Protein AF-A0A135I2R3-F1 (afdb_monomer_lite)

Structure (mmCIF, N/CA/C/O backbone):
data_AF-A0A135I2R3-F1
#
_entry.id   AF-A0A135I2R3-F1
#
loop_
_atom_site.group_PDB
_atom_site.id
_atom_site.type_symbol
_atom_site.label_atom_id
_atom_site.label_alt_id
_atom_site.label_comp_id
_atom_site.label_asym_id
_atom_sit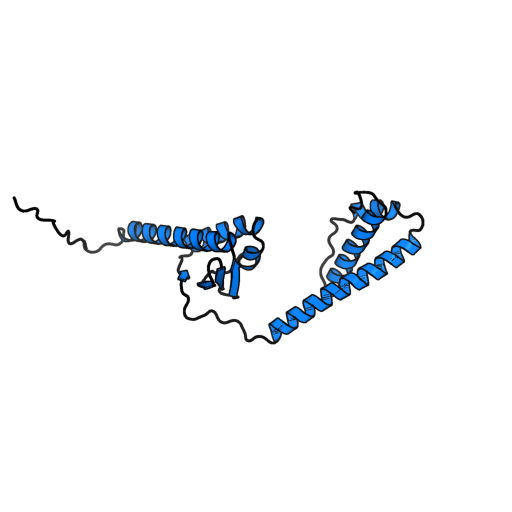e.label_entity_id
_atom_site.label_seq_id
_atom_site.pdbx_PDB_ins_code
_atom_site.Cartn_x
_atom_site.Cartn_y
_atom_site.Cartn_z
_atom_site.occupancy
_atom_site.B_iso_or_equiv
_atom_site.auth_seq_id
_atom_site.auth_comp_id
_atom_site.auth_asym_id
_atom_site.auth_atom_id
_atom_site.pdbx_PDB_model_num
ATOM 1 N N . MET A 1 1 ? -8.164 22.226 12.509 1.00 44.75 1 MET A N 1
ATOM 2 C CA . MET A 1 1 ? -8.093 22.193 13.985 1.00 44.75 1 MET A CA 1
ATOM 3 C C . MET A 1 1 ? -7.200 21.021 14.343 1.00 44.75 1 MET A C 1
ATOM 5 O O . MET A 1 1 ? -7.516 19.924 13.917 1.00 44.75 1 MET A O 1
ATOM 9 N N . GLY A 1 2 ? -6.051 21.251 14.979 1.00 57.56 2 GLY A N 1
ATOM 10 C CA . GLY A 1 2 ? -5.177 20.165 15.434 1.00 57.56 2 GLY A CA 1
ATOM 11 C C . GLY A 1 2 ? -5.446 19.883 16.907 1.00 57.56 2 GLY A C 1
ATOM 12 O O . GLY A 1 2 ? -5.492 20.830 17.690 1.00 57.56 2 GLY A O 1
ATOM 13 N N . HIS A 1 3 ? -5.637 18.617 17.276 1.00 70.62 3 HIS A N 1
ATOM 14 C CA . HIS A 1 3 ? -5.656 18.206 18.677 1.00 70.62 3 HIS A CA 1
ATOM 15 C C . HIS A 1 3 ? -4.199 18.108 19.144 1.00 70.62 3 HIS A C 1
ATOM 17 O O . HIS A 1 3 ? -3.456 17.282 18.610 1.00 70.62 3 HIS A O 1
ATOM 23 N N . PRO A 1 4 ? -3.736 18.978 20.059 1.00 77.56 4 PRO A N 1
ATOM 24 C CA . PRO A 1 4 ? -2.346 18.957 20.484 1.00 77.56 4 PRO A CA 1
ATOM 25 C C . PRO A 1 4 ? -2.023 17.627 21.167 1.00 77.56 4 PRO A C 1
ATOM 27 O O . PRO A 1 4 ? -2.878 17.027 21.830 1.00 77.56 4 PRO A O 1
ATOM 30 N N . PHE A 1 5 ? -0.775 17.189 21.012 1.00 73.81 5 PHE A N 1
ATOM 31 C CA . PHE A 1 5 ? -0.247 16.017 21.700 1.00 73.81 5 PHE A CA 1
ATOM 32 C C . PHE A 1 5 ? -0.487 16.139 23.214 1.00 73.81 5 PHE A C 1
ATOM 34 O O . PHE A 1 5 ? -0.220 17.187 23.803 1.00 73.81 5 PHE A O 1
ATOM 41 N N . GLY A 1 6 ? -1.018 15.080 23.832 1.00 73.19 6 GLY A N 1
ATOM 42 C CA . GLY A 1 6 ? -1.390 15.073 25.255 1.00 73.19 6 GLY A CA 1
ATOM 43 C C . GLY A 1 6 ? -2.741 15.726 25.584 1.00 73.19 6 GLY A C 1
ATOM 44 O O . GLY A 1 6 ? -3.048 15.946 26.751 1.00 73.19 6 GLY A O 1
ATOM 45 N N . SER A 1 7 ? -3.569 16.057 24.590 1.00 84.94 7 SER A N 1
ATOM 46 C CA . SER A 1 7 ? -4.976 16.399 24.842 1.00 84.94 7 SER A CA 1
ATOM 47 C C . SER A 1 7 ? -5.837 15.147 25.025 1.00 84.94 7 SER A C 1
ATOM 49 O O . SER A 1 7 ? -5.489 14.061 24.562 1.00 84.94 7 SER A O 1
ATOM 51 N N . VAL A 1 8 ? -6.993 15.306 25.679 1.00 85.94 8 VAL A N 1
ATOM 52 C CA . VAL A 1 8 ? -7.981 14.226 25.854 1.00 85.94 8 VAL A CA 1
ATOM 53 C C . VAL A 1 8 ? -8.454 13.691 24.500 1.00 85.94 8 VAL A C 1
ATOM 55 O O . VAL A 1 8 ? -8.532 12.481 24.317 1.00 85.94 8 VAL A O 1
ATOM 58 N N . ASP A 1 9 ? -8.725 14.583 23.546 1.00 87.88 9 ASP A N 1
ATOM 59 C CA . ASP A 1 9 ? -9.160 14.200 22.200 1.00 87.88 9 ASP A CA 1
ATOM 60 C C . ASP A 1 9 ? -8.062 13.435 21.458 1.00 87.88 9 ASP A C 1
ATOM 62 O O . ASP A 1 9 ? -8.330 12.382 20.893 1.00 87.88 9 ASP A O 1
ATOM 66 N N . TYR A 1 10 ? -6.811 13.904 21.531 1.00 89.12 10 TYR A N 1
ATOM 67 C CA . TYR A 1 10 ? -5.666 13.191 20.962 1.00 89.12 10 TYR A CA 1
ATOM 68 C C . TYR A 1 10 ? -5.528 11.783 21.558 1.00 89.12 10 TYR A C 1
ATOM 70 O O . TYR A 1 10 ? -5.470 10.801 20.827 1.00 89.12 10 TYR A O 1
ATOM 78 N N . ALA A 1 11 ? -5.556 11.670 22.890 1.00 90.00 11 ALA A N 1
ATOM 79 C CA . ALA A 1 11 ? -5.507 10.385 23.583 1.00 90.00 11 ALA A CA 1
ATOM 80 C C . ALA A 1 11 ? -6.664 9.457 23.174 1.00 90.00 11 ALA A C 1
ATOM 82 O O . ALA A 1 11 ? -6.486 8.244 23.088 1.00 90.00 11 ALA A O 1
ATOM 83 N N . LYS A 1 12 ? -7.851 10.019 22.915 1.00 92.06 12 LYS A N 1
ATOM 84 C CA . LYS A 1 12 ? -9.016 9.265 22.450 1.00 92.06 12 LYS A CA 1
ATOM 85 C C . LYS A 1 12 ? -8.808 8.713 21.043 1.00 92.06 12 LYS A C 1
ATOM 87 O O . LYS A 1 12 ? -9.076 7.533 20.838 1.00 92.06 12 LYS A O 1
ATOM 92 N N . GLU A 1 13 ? -8.337 9.536 20.110 1.00 93.75 13 GLU A N 1
ATOM 93 C CA . GLU A 1 13 ? -8.071 9.124 18.726 1.00 93.75 13 GLU A CA 1
ATOM 94 C C . GLU A 1 13 ? -6.988 8.041 18.655 1.00 93.75 13 GLU A C 1
ATOM 96 O O . GLU A 1 13 ? -7.188 7.020 18.001 1.00 93.75 13 GLU A O 1
ATOM 101 N N . GLU A 1 14 ? -5.890 8.194 19.401 1.00 91.75 14 GLU A N 1
ATOM 102 C CA . GLU A 1 14 ? -4.823 7.185 19.468 1.00 91.75 14 GLU A CA 1
ATOM 103 C C . GLU A 1 14 ? -5.334 5.852 20.039 1.00 91.75 14 GLU A C 1
ATOM 105 O O . GLU A 1 14 ? -5.072 4.783 19.488 1.00 91.75 14 GLU A O 1
ATOM 110 N N . LEU A 1 15 ? -6.150 5.894 21.102 1.00 92.31 15 LEU A N 1
ATOM 111 C CA . LEU A 1 15 ? -6.777 4.688 21.650 1.00 92.31 15 LEU A CA 1
ATOM 112 C C . LEU A 1 15 ? -7.733 4.024 20.653 1.00 92.31 15 LEU A C 1
ATOM 114 O O . LEU A 1 15 ? -7.782 2.795 20.598 1.00 92.31 15 LEU A O 1
ATOM 118 N N . ILE A 1 16 ? -8.495 4.799 19.875 1.00 94.88 16 ILE A N 1
ATOM 119 C CA . ILE A 1 16 ? -9.367 4.268 18.818 1.00 94.88 16 ILE A CA 1
ATOM 120 C C . ILE A 1 16 ? -8.526 3.593 17.731 1.00 94.88 16 ILE A C 1
ATOM 122 O O . ILE A 1 16 ? -8.835 2.460 17.361 1.00 94.88 16 ILE A O 1
ATOM 126 N N . ALA A 1 17 ? -7.462 4.246 17.258 1.00 92.44 17 ALA A N 1
ATOM 127 C CA . ALA A 1 17 ? -6.586 3.736 16.205 1.00 92.44 17 ALA A CA 1
ATOM 128 C C . ALA A 1 17 ? -5.875 2.434 16.614 1.00 92.44 17 ALA A C 1
ATOM 130 O O . ALA A 1 17 ? -5.922 1.443 15.879 1.00 92.44 17 ALA A O 1
ATOM 131 N N . GLU A 1 18 ? -5.288 2.395 17.811 1.00 91.44 18 GLU A N 1
ATOM 132 C CA . GLU A 1 18 ? -4.635 1.192 18.339 1.00 91.44 18 GLU A CA 1
ATOM 133 C C . GLU A 1 18 ? -5.632 0.057 18.591 1.00 91.44 18 GLU A C 1
ATOM 135 O O . GLU A 1 18 ? -5.383 -1.091 18.225 1.00 91.44 18 GLU A O 1
ATOM 140 N N . THR A 1 19 ? -6.809 0.363 19.150 1.00 92.81 19 THR A N 1
ATOM 141 C CA . THR A 1 19 ? -7.842 -0.659 19.397 1.00 92.81 19 THR A CA 1
ATOM 142 C C . THR A 1 19 ? -8.409 -1.217 18.087 1.00 92.81 19 THR A C 1
ATOM 144 O O . THR A 1 19 ? -8.649 -2.420 17.985 1.00 92.81 19 THR A O 1
ATOM 147 N N . ALA A 1 20 ? -8.600 -0.380 17.063 1.00 94.88 20 ALA A N 1
ATOM 148 C CA . ALA A 1 20 ? -9.037 -0.835 15.743 1.00 94.88 20 ALA A CA 1
ATOM 149 C C . ALA A 1 20 ? -7.981 -1.739 15.095 1.00 94.88 20 ALA A C 1
ATOM 151 O O . ALA A 1 20 ? -8.320 -2.785 14.541 1.00 94.88 20 ALA A O 1
ATOM 152 N N . THR A 1 21 ? -6.702 -1.372 15.219 1.00 91.88 21 THR A N 1
ATOM 153 C CA . THR A 1 21 ? -5.569 -2.174 14.734 1.00 91.88 21 THR A CA 1
ATOM 154 C C . THR A 1 21 ? -5.505 -3.527 15.433 1.00 91.88 21 THR A C 1
ATOM 156 O O . THR A 1 21 ? -5.415 -4.552 14.763 1.00 91.88 21 THR A O 1
ATOM 159 N N . LEU A 1 22 ? -5.663 -3.551 16.760 1.00 91.19 22 LEU A N 1
ATOM 160 C CA . LEU A 1 22 ? -5.789 -4.776 17.549 1.00 91.19 22 LEU A CA 1
ATOM 161 C C . LEU A 1 22 ? -6.908 -5.683 17.016 1.00 91.19 22 LEU A C 1
ATOM 163 O O . LEU A 1 22 ? -6.671 -6.867 16.790 1.00 91.19 22 LEU A O 1
ATOM 167 N N . PHE A 1 23 ? -8.108 -5.145 16.780 1.00 93.44 23 PHE A N 1
ATOM 168 C CA . PHE A 1 23 ? -9.219 -5.936 16.240 1.00 93.44 23 PHE A CA 1
ATOM 169 C C . PHE A 1 23 ? -8.922 -6.495 14.844 1.00 93.44 23 PHE A C 1
ATOM 171 O O . PHE A 1 23 ? -9.208 -7.662 14.593 1.00 93.44 23 PHE A O 1
ATOM 178 N N . MET A 1 24 ? -8.309 -5.708 13.953 1.00 93.44 24 MET A N 1
ATOM 179 C CA . MET A 1 24 ? -7.908 -6.187 12.623 1.00 93.44 24 MET A CA 1
ATOM 180 C C . MET A 1 24 ? -6.863 -7.304 12.706 1.00 93.44 24 MET A C 1
ATOM 182 O O . MET A 1 24 ? -6.992 -8.308 12.012 1.00 93.44 24 MET A O 1
ATOM 186 N N . CYS A 1 25 ? -5.853 -7.160 13.569 1.00 91.12 25 CYS A N 1
ATOM 187 C CA . CYS A 1 25 ? -4.851 -8.201 13.780 1.00 91.12 25 CYS A CA 1
ATOM 188 C C . CYS A 1 25 ? -5.490 -9.502 14.275 1.00 91.12 25 CYS A C 1
ATOM 190 O O . CYS A 1 25 ? -5.190 -10.560 13.734 1.00 91.12 25 CYS A O 1
ATOM 192 N N . LEU A 1 26 ? -6.397 -9.426 15.255 1.00 90.25 26 LEU A N 1
ATOM 193 C CA . LEU A 1 26 ? -7.083 -10.606 15.789 1.00 90.25 26 LEU A CA 1
ATOM 194 C C . LEU A 1 26 ? -7.926 -11.324 14.727 1.00 90.25 26 LEU A C 1
ATOM 196 O O . LEU A 1 26 ? -7.852 -12.549 14.639 1.00 90.25 26 LEU A O 1
ATOM 200 N N . ASP A 1 27 ? -8.682 -10.581 13.915 1.00 90.94 27 ASP A N 1
ATOM 201 C CA . ASP A 1 27 ? -9.520 -11.159 12.855 1.00 90.94 27 ASP A CA 1
ATOM 202 C C . ASP A 1 27 ? -8.680 -11.852 11.762 1.00 90.94 27 ASP A C 1
ATOM 204 O O . ASP A 1 27 ? -9.106 -12.864 11.208 1.00 90.94 27 ASP A O 1
ATOM 208 N N . GLU A 1 28 ? -7.468 -11.360 11.489 1.00 89.00 28 GLU A N 1
ATOM 209 C CA . GLU A 1 28 ? -6.532 -11.940 10.510 1.00 89.00 28 GLU A CA 1
ATOM 210 C C . GLU A 1 28 ? -5.558 -12.968 11.130 1.00 89.00 28 GLU A C 1
ATOM 212 O O . GLU A 1 28 ? -4.674 -13.488 10.447 1.00 89.00 28 GLU A O 1
ATOM 217 N N . GLY A 1 29 ? -5.689 -13.277 12.427 1.00 89.50 29 GLY A N 1
ATOM 218 C CA . GLY A 1 29 ? -4.796 -14.207 13.132 1.00 89.50 29 GLY A CA 1
ATOM 219 C C . GLY A 1 29 ? -3.352 -13.706 13.282 1.00 89.50 29 GLY A C 1
ATOM 220 O O . GLY A 1 29 ? -2.432 -14.509 13.437 1.00 89.50 29 GLY A O 1
ATOM 221 N N . LEU A 1 30 ? -3.144 -12.390 13.216 1.00 87.75 30 LEU A N 1
ATOM 222 C CA . LEU A 1 30 ? -1.855 -11.729 13.392 1.00 87.75 30 LEU A CA 1
ATOM 223 C C . LEU A 1 30 ? -1.599 -11.397 14.864 1.00 87.75 30 LEU A C 1
ATOM 225 O O . LEU A 1 30 ? -2.507 -11.049 15.623 1.00 87.75 30 LEU A O 1
ATOM 229 N N . GLU A 1 31 ? -0.329 -11.435 15.259 1.00 83.19 31 GLU A N 1
ATOM 230 C CA . GLU A 1 31 ? 0.086 -10.951 16.572 1.00 83.19 31 GLU A CA 1
ATOM 231 C C . GLU A 1 31 ? -0.001 -9.426 16.651 1.00 83.19 31 GLU A C 1
ATOM 233 O O . GLU A 1 31 ? 0.314 -8.697 15.709 1.00 83.19 31 GLU A O 1
ATOM 238 N N . THR A 1 32 ? -0.407 -8.933 17.814 1.00 72.06 32 THR A N 1
ATOM 239 C CA . THR A 1 32 ? -0.571 -7.502 18.057 1.00 72.06 32 THR A CA 1
ATOM 240 C C . THR A 1 32 ? 0.742 -6.902 18.528 1.00 72.06 32 THR A C 1
ATOM 242 O O . THR A 1 32 ? 1.401 -7.442 19.426 1.00 72.06 32 THR A O 1
ATOM 245 N N . PHE A 1 33 ? 1.116 -5.754 17.974 1.00 67.56 33 PHE A N 1
ATOM 246 C CA . PHE A 1 33 ? 2.372 -5.109 18.328 1.00 67.56 33 PHE A CA 1
ATOM 247 C C . PHE A 1 33 ? 2.335 -4.565 19.763 1.00 67.56 33 PHE A C 1
ATOM 249 O O . PHE A 1 33 ? 1.471 -3.782 20.140 1.00 67.56 33 PHE A O 1
ATOM 256 N N . HIS A 1 34 ? 3.340 -4.922 20.566 1.00 63.59 34 HIS A N 1
ATOM 257 C CA . HIS A 1 34 ? 3.545 -4.364 21.911 1.00 63.59 34 HIS A CA 1
ATOM 258 C C . HIS A 1 34 ? 4.101 -2.927 21.897 1.00 63.59 34 HIS A C 1
ATOM 260 O O . HIS A 1 34 ? 4.322 -2.342 22.960 1.00 63.59 34 HIS A O 1
ATOM 266 N N . ALA A 1 35 ? 4.363 -2.357 20.714 1.00 59.34 35 ALA A N 1
ATOM 267 C CA . ALA A 1 35 ? 5.105 -1.107 20.552 1.00 59.34 35 ALA A CA 1
ATOM 268 C C . ALA A 1 35 ? 4.463 0.077 21.297 1.00 59.34 35 ALA A C 1
ATOM 270 O O . ALA A 1 35 ? 5.185 0.909 21.850 1.00 59.34 35 ALA A O 1
ATOM 271 N N . HIS A 1 36 ? 3.129 0.100 21.402 1.00 64.06 36 HIS A N 1
ATOM 272 C CA . HIS A 1 36 ? 2.387 1.223 21.982 1.00 64.06 36 HIS A CA 1
ATOM 273 C C . HIS A 1 36 ? 1.745 0.926 23.344 1.00 64.06 36 HIS A C 1
ATOM 275 O O . HIS A 1 36 ? 1.153 1.814 23.955 1.00 64.06 36 HIS A O 1
ATOM 281 N N . ALA A 1 37 ? 1.952 -0.275 23.902 1.00 69.56 37 ALA A N 1
ATOM 282 C CA . ALA A 1 37 ? 1.426 -0.647 25.221 1.00 69.56 37 ALA A CA 1
ATOM 283 C C . ALA A 1 37 ? 1.888 0.313 26.337 1.00 69.56 37 ALA A C 1
ATOM 285 O O . ALA A 1 37 ? 1.144 0.586 27.277 1.00 69.56 37 ALA A O 1
ATOM 286 N N . LYS A 1 38 ? 3.092 0.889 26.194 1.00 72.25 38 LYS A N 1
ATOM 287 C CA . LYS A 1 38 ? 3.658 1.886 27.119 1.00 72.25 38 LYS A CA 1
ATOM 288 C C . LYS A 1 38 ? 2.866 3.199 27.170 1.00 72.25 38 LYS A C 1
ATOM 290 O O . LYS A 1 38 ? 2.972 3.917 28.159 1.00 72.25 38 LYS A O 1
ATOM 295 N N . TYR A 1 39 ? 2.097 3.521 26.129 1.00 78.25 39 TYR A N 1
ATOM 296 C CA . TYR A 1 39 ? 1.320 4.762 26.043 1.00 78.25 39 TYR A CA 1
ATOM 297 C C . TYR A 1 39 ? -0.134 4.590 26.480 1.00 78.25 39 TYR A C 1
ATOM 299 O O . TYR A 1 39 ? -0.783 5.586 26.790 1.00 78.25 39 TYR A O 1
ATOM 307 N N . LEU A 1 40 ? -0.631 3.351 26.591 1.00 81.75 40 LEU A N 1
ATOM 308 C CA . LEU A 1 40 ? -2.014 3.076 26.992 1.00 81.75 40 LEU A CA 1
ATOM 309 C C . LEU A 1 40 ? -2.346 3.662 28.366 1.00 81.75 40 LEU A C 1
ATOM 311 O O . LEU A 1 40 ? -3.402 4.268 28.533 1.00 81.75 40 LEU A O 1
ATOM 315 N N . GLU A 1 41 ? -1.438 3.529 29.336 1.00 82.75 41 GLU A N 1
ATOM 316 C CA . GLU A 1 41 ? -1.623 4.116 30.667 1.00 82.75 41 GLU A CA 1
ATOM 317 C C . GLU A 1 41 ? -1.679 5.649 30.600 1.00 82.75 41 GLU A C 1
ATOM 319 O O . GLU A 1 41 ? -2.560 6.263 31.206 1.00 82.75 41 GLU A O 1
ATOM 324 N N . GLY A 1 42 ? -0.797 6.251 29.796 1.00 85.25 42 GLY A N 1
ATOM 325 C CA . GLY A 1 42 ? -0.756 7.691 29.565 1.00 85.25 42 GLY A CA 1
ATOM 326 C C . GLY A 1 42 ? -2.027 8.208 28.898 1.00 85.25 42 GLY A C 1
ATOM 327 O O . GLY A 1 42 ? -2.629 9.158 29.378 1.00 85.25 42 GLY A O 1
ATOM 328 N N . TRP A 1 43 ? -2.511 7.581 27.829 1.00 87.81 43 TRP A N 1
ATOM 329 C CA . TRP A 1 43 ? -3.754 8.007 27.184 1.00 87.81 43 TRP A CA 1
ATOM 330 C C . TRP A 1 43 ? -4.966 7.791 28.093 1.00 87.81 43 TRP A C 1
ATOM 332 O O . TRP A 1 43 ? -5.778 8.700 28.262 1.00 87.81 43 TRP A O 1
ATOM 342 N N . ALA A 1 44 ? -5.049 6.643 28.772 1.00 85.62 44 ALA A N 1
ATOM 343 C CA . ALA A 1 44 ? -6.138 6.344 29.697 1.00 85.62 44 ALA A CA 1
ATOM 344 C C . ALA A 1 44 ? -6.192 7.307 30.898 1.00 85.62 44 ALA A C 1
ATOM 346 O O . ALA A 1 44 ? -7.275 7.532 31.447 1.00 85.62 44 ALA A O 1
ATOM 347 N N . SER A 1 45 ? -5.064 7.894 31.319 1.00 87.94 45 SER A N 1
ATOM 348 C CA . SER A 1 45 ? -5.039 8.857 32.428 1.00 87.94 45 SER A CA 1
ATOM 349 C C . SER A 1 45 ? -5.706 10.196 32.102 1.00 87.94 45 SER A C 1
ATOM 351 O O . SER A 1 45 ? -6.043 10.925 33.030 1.00 87.94 45 SER A O 1
ATOM 353 N N . HIS A 1 46 ? -5.936 10.515 30.823 1.00 87.19 46 HIS A N 1
ATOM 354 C CA . HIS A 1 46 ? -6.594 11.761 30.408 1.00 87.19 46 HIS A CA 1
ATOM 355 C C . HIS A 1 46 ? -8.116 11.741 30.633 1.00 87.19 46 HIS A C 1
ATOM 357 O O . HIS A 1 46 ? -8.753 12.794 30.632 1.00 87.19 46 HIS A O 1
ATOM 363 N N . PHE A 1 47 ? -8.713 10.565 30.853 1.00 89.19 47 PHE A N 1
ATOM 364 C CA . PHE A 1 47 ? -10.155 10.422 31.050 1.00 89.19 47 PHE A CA 1
ATOM 365 C C . PHE A 1 47 ? -10.511 10.383 32.535 1.00 89.19 47 PHE A C 1
ATOM 367 O O . PHE A 1 47 ? -10.076 9.495 33.272 1.00 89.19 47 PHE A O 1
ATOM 374 N N . SER A 1 48 ? -11.369 11.311 32.962 1.00 89.25 48 SER A N 1
ATOM 375 C CA . SER A 1 48 ? -11.974 11.287 34.299 1.00 89.25 48 SER A CA 1
ATOM 376 C C . SER A 1 48 ? -12.917 10.090 34.463 1.00 89.25 48 SER A C 1
ATOM 378 O O . SER A 1 48 ? -12.863 9.392 35.474 1.00 89.25 48 SER A O 1
ATOM 380 N N . ASP A 1 49 ? -13.724 9.802 33.438 1.00 91.88 49 ASP A N 1
ATOM 381 C CA . ASP A 1 49 ? -14.595 8.630 33.368 1.00 91.88 49 ASP A CA 1
ATOM 382 C C . ASP A 1 49 ? -14.047 7.576 32.399 1.00 91.88 49 ASP A C 1
ATOM 384 O O . ASP A 1 49 ? -14.423 7.474 31.227 1.00 91.88 49 ASP A O 1
ATOM 388 N N . LYS A 1 50 ? -13.131 6.759 32.918 1.00 90.00 50 LYS A N 1
ATOM 389 C CA . LYS A 1 50 ? -12.459 5.707 32.146 1.00 90.00 50 LYS A CA 1
ATOM 390 C C . LYS A 1 50 ? -13.422 4.640 31.617 1.00 90.00 50 LYS A C 1
ATOM 392 O O . LYS A 1 50 ? -13.150 4.050 30.576 1.00 90.00 50 LYS A O 1
ATOM 397 N N . LYS A 1 51 ? -14.542 4.379 32.305 1.00 91.69 51 LYS A N 1
ATOM 398 C CA . LYS A 1 51 ? -15.495 3.324 31.914 1.00 91.69 51 LYS A CA 1
ATOM 399 C C . LYS A 1 51 ? -16.276 3.742 30.675 1.00 91.69 51 LYS A C 1
ATOM 401 O O . LYS A 1 51 ? -16.346 2.986 29.709 1.00 91.69 51 LYS A O 1
ATOM 406 N N . HIS A 1 52 ? -16.819 4.958 30.685 1.00 90.94 52 HIS A N 1
ATOM 407 C CA . HIS A 1 52 ? -17.519 5.498 29.523 1.00 90.94 52 HIS A CA 1
ATOM 408 C C . HIS A 1 52 ? -16.567 5.749 28.350 1.00 90.94 52 HIS A C 1
ATOM 410 O O . HIS A 1 52 ? -16.927 5.465 27.205 1.00 90.94 52 HIS A O 1
ATOM 416 N N . ALA A 1 53 ? -15.339 6.203 28.628 1.00 90.81 53 ALA A N 1
ATOM 417 C CA . ALA A 1 53 ? -14.306 6.352 27.608 1.00 90.81 53 ALA A CA 1
ATOM 418 C C . ALA A 1 53 ? -13.989 5.015 26.922 1.00 90.81 53 ALA A C 1
ATOM 420 O O . ALA A 1 53 ? -14.031 4.951 25.697 1.00 90.81 53 ALA A O 1
ATOM 421 N N . LEU A 1 54 ? -13.774 3.939 27.689 1.00 91.38 54 LEU A N 1
ATOM 422 C CA . LEU A 1 54 ? -13.510 2.605 27.143 1.00 91.38 54 LEU A CA 1
ATOM 423 C C . LEU A 1 54 ? -14.636 2.130 26.217 1.00 91.38 54 LEU A C 1
ATOM 425 O O . LEU A 1 54 ? -14.373 1.723 25.089 1.00 91.38 54 LEU A O 1
ATOM 429 N N . LEU A 1 55 ? -15.896 2.234 26.655 1.00 95.06 55 LEU A N 1
ATOM 430 C CA . LEU A 1 55 ? -17.045 1.841 25.830 1.00 95.06 55 LEU A CA 1
ATOM 431 C C . LEU A 1 55 ? -17.129 2.666 24.534 1.00 95.06 55 LEU A C 1
ATOM 433 O O . LEU A 1 55 ? -17.407 2.121 23.465 1.00 95.06 55 LEU A O 1
ATOM 437 N N . SER A 1 56 ? -16.858 3.972 24.613 1.00 94.69 56 SER A N 1
ATOM 438 C CA . SER A 1 56 ? -16.838 4.867 23.450 1.00 94.69 56 SER A CA 1
ATOM 439 C C . SER A 1 56 ? -15.693 4.557 22.482 1.00 94.69 56 SER A C 1
ATOM 441 O O . SER A 1 56 ? -15.907 4.615 21.269 1.00 94.69 56 SER A O 1
ATOM 443 N N . VAL A 1 57 ? -14.503 4.235 22.996 1.00 95.50 57 VAL A N 1
ATOM 444 C CA . VAL A 1 57 ? -13.335 3.830 22.200 1.00 95.50 57 VAL A CA 1
ATOM 445 C C . VAL A 1 57 ? -13.626 2.515 21.489 1.00 95.50 57 VAL A C 1
ATOM 447 O O . VAL A 1 57 ? -13.519 2.466 20.271 1.00 95.50 57 VAL A O 1
ATOM 450 N N . CYS A 1 58 ? -14.082 1.482 22.206 1.00 96.00 58 CYS A N 1
ATOM 451 C CA . CYS A 1 58 ? -14.392 0.179 21.613 1.00 96.00 58 CYS A CA 1
ATOM 452 C C . CYS A 1 58 ? -15.444 0.275 20.502 1.00 96.00 58 CYS A C 1
ATOM 454 O O . CYS A 1 58 ? -15.287 -0.358 19.459 1.00 96.00 58 CYS A O 1
ATOM 456 N N . LYS A 1 59 ? -16.497 1.082 20.700 1.00 97.62 59 LYS A N 1
ATOM 457 C CA . LYS A 1 59 ? -17.525 1.300 19.676 1.00 97.62 59 LYS A CA 1
ATOM 458 C C . LYS A 1 59 ? -16.928 1.896 18.395 1.00 97.62 59 LYS A C 1
ATOM 460 O O . LYS A 1 59 ? -17.113 1.332 17.323 1.00 97.62 59 LYS A O 1
ATOM 465 N N . GLN A 1 60 ? -16.197 3.004 18.513 1.00 97.88 60 GLN A N 1
ATOM 466 C CA . GLN A 1 60 ? -15.617 3.693 17.353 1.00 97.88 60 GLN A CA 1
ATOM 467 C C . GLN A 1 60 ? -14.504 2.873 16.694 1.00 97.88 60 GLN A C 1
ATOM 469 O O . GLN A 1 60 ? -14.418 2.823 15.473 1.00 97.88 60 GLN A O 1
ATOM 474 N N . ALA A 1 61 ? -13.699 2.163 17.486 1.00 97.00 61 ALA A N 1
ATOM 475 C CA . ALA A 1 61 ? -12.691 1.243 16.979 1.00 97.00 61 ALA A CA 1
ATOM 476 C C . ALA A 1 61 ? -13.322 0.119 16.148 1.00 97.00 61 ALA A C 1
ATOM 478 O O . ALA A 1 61 ? -12.806 -0.215 15.086 1.00 97.00 61 ALA A O 1
ATOM 479 N N . LYS A 1 62 ? -14.468 -0.429 16.582 1.00 97.50 62 LYS A N 1
ATOM 480 C CA . LYS A 1 62 ? -15.198 -1.443 15.810 1.00 97.50 62 LYS A CA 1
ATOM 481 C C . LYS A 1 62 ? -15.756 -0.882 14.499 1.00 97.50 62 LYS A C 1
ATOM 483 O O . LYS A 1 62 ? -15.687 -1.559 13.478 1.00 97.50 62 LYS A O 1
ATOM 488 N N . GLU A 1 63 ? -16.274 0.346 14.510 1.00 97.88 63 GLU A N 1
ATOM 489 C CA . GLU A 1 63 ? -16.743 1.037 13.298 1.00 97.88 63 GLU A CA 1
ATOM 490 C C . GLU A 1 63 ? -15.589 1.285 12.306 1.00 97.88 63 GLU A C 1
ATOM 492 O O . GLU A 1 63 ? -15.723 0.988 11.118 1.00 97.88 63 GLU A O 1
ATOM 497 N N . ALA A 1 64 ? -14.434 1.751 12.793 1.00 97.75 64 ALA A N 1
ATOM 498 C CA . ALA A 1 64 ? -13.236 1.969 11.980 1.00 97.75 64 ALA A CA 1
ATOM 499 C C . ALA A 1 64 ? -12.686 0.657 11.398 1.00 97.75 64 ALA A C 1
ATOM 501 O O . ALA A 1 64 ? -12.398 0.578 10.203 1.00 97.75 64 ALA A O 1
ATOM 502 N N . GLN A 1 65 ? -12.600 -0.385 12.228 1.00 96.88 65 GLN A N 1
ATOM 503 C CA . GLN A 1 65 ? -12.202 -1.726 11.813 1.00 96.88 65 GLN A CA 1
ATOM 504 C C . GLN A 1 65 ? -13.108 -2.248 10.688 1.00 96.88 65 GLN A C 1
ATOM 506 O O . GLN A 1 65 ? -12.608 -2.645 9.639 1.00 96.88 65 GLN A O 1
ATOM 511 N N . GLN A 1 66 ? -14.434 -2.196 10.873 1.00 96.88 66 GLN A N 1
ATOM 512 C CA . GLN A 1 66 ? -15.398 -2.673 9.878 1.00 96.88 66 GLN A CA 1
ATOM 513 C C . GLN A 1 66 ? -15.227 -1.939 8.547 1.00 96.88 66 GLN A C 1
ATOM 515 O O . GLN A 1 66 ? -15.175 -2.574 7.497 1.00 96.88 66 GLN A O 1
ATOM 520 N N . PHE A 1 67 ? -15.076 -0.613 8.591 1.00 97.19 67 PHE A N 1
ATOM 521 C CA . PHE A 1 67 ? -14.874 0.191 7.391 1.00 97.19 67 PHE A CA 1
ATOM 522 C C . PHE A 1 67 ? -13.635 -0.250 6.597 1.00 97.19 67 PHE A C 1
ATOM 524 O O . PHE A 1 67 ? -13.705 -0.386 5.374 1.00 97.1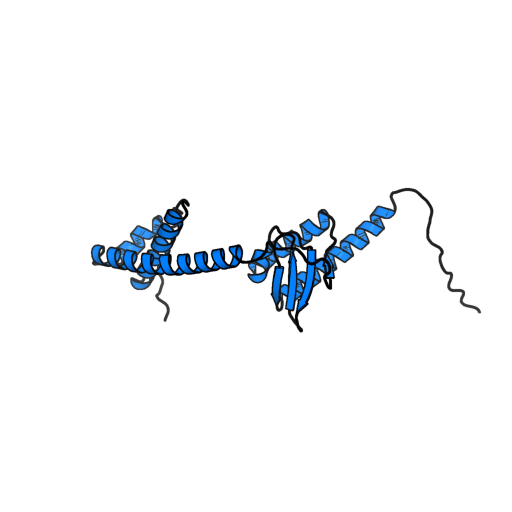9 67 PHE A O 1
ATOM 531 N N . ILE A 1 68 ? -12.508 -0.491 7.275 1.00 95.56 68 ILE A N 1
ATOM 532 C CA . ILE A 1 68 ? -11.268 -0.935 6.625 1.00 95.56 68 ILE A CA 1
ATOM 533 C C . ILE A 1 68 ? -11.434 -2.354 6.071 1.00 95.56 68 ILE A C 1
ATOM 535 O O . ILE A 1 68 ? -11.136 -2.584 4.897 1.00 95.56 68 ILE A O 1
ATOM 539 N N . CYS A 1 69 ? -11.957 -3.287 6.870 1.00 94.44 69 CYS A N 1
ATOM 540 C CA . CYS A 1 69 ? -12.189 -4.668 6.448 1.00 94.44 69 CYS A CA 1
ATOM 541 C C . CYS A 1 69 ? -13.117 -4.745 5.225 1.00 94.44 69 CYS A C 1
ATOM 543 O O . CYS A 1 69 ? -12.796 -5.445 4.268 1.00 94.44 69 CYS A O 1
ATOM 545 N N . ASP A 1 70 ? -14.200 -3.964 5.180 1.00 95.56 70 ASP A N 1
ATOM 546 C CA . ASP A 1 70 ? -15.111 -3.925 4.027 1.00 95.56 70 ASP A CA 1
ATOM 547 C C . ASP A 1 70 ? -14.404 -3.459 2.746 1.00 95.56 70 ASP A C 1
ATOM 549 O O . ASP A 1 70 ? -14.648 -3.990 1.657 1.00 95.56 70 ASP A O 1
ATOM 553 N N . LYS A 1 71 ? -13.493 -2.482 2.857 1.00 94.75 71 LYS A N 1
ATOM 554 C CA . LYS A 1 71 ? -12.679 -2.017 1.723 1.00 94.75 71 LYS A CA 1
ATOM 555 C C . LYS A 1 71 ? -11.699 -3.088 1.257 1.00 94.75 71 LYS A C 1
ATOM 557 O O . LYS A 1 71 ? -11.557 -3.286 0.048 1.00 94.75 71 LYS A O 1
ATOM 562 N N . VAL A 1 72 ? -11.054 -3.782 2.192 1.00 92.06 72 VAL A N 1
ATOM 563 C CA . VAL A 1 72 ? -10.126 -4.879 1.895 1.00 92.06 72 VAL A CA 1
ATOM 564 C C . VAL A 1 72 ? -10.859 -6.036 1.215 1.00 92.06 72 VAL A C 1
ATOM 566 O O . VAL A 1 72 ? -10.410 -6.510 0.175 1.00 92.06 72 VAL A O 1
ATOM 569 N N . GLU A 1 73 ? -12.018 -6.447 1.727 1.00 92.25 73 GLU A N 1
ATOM 570 C CA . GLU A 1 73 ? -12.819 -7.528 1.147 1.00 92.25 73 GLU A CA 1
ATOM 571 C C . GLU A 1 73 ? -13.356 -7.175 -0.243 1.00 92.25 73 GLU A C 1
ATOM 573 O O . GLU A 1 73 ? -13.298 -7.995 -1.164 1.00 92.25 73 GLU A O 1
ATOM 578 N N . ALA A 1 74 ? -13.818 -5.938 -0.447 1.00 92.00 74 ALA A N 1
ATOM 579 C CA . ALA A 1 74 ? -14.191 -5.464 -1.776 1.00 92.00 74 ALA A CA 1
ATOM 580 C C . ALA A 1 74 ? -13.006 -5.550 -2.755 1.00 92.00 74 ALA A C 1
ATOM 582 O O . ALA A 1 74 ? -13.172 -6.016 -3.883 1.00 92.00 74 ALA A O 1
ATOM 583 N N . HIS A 1 75 ? -11.802 -5.170 -2.316 1.00 88.50 75 HIS A N 1
ATOM 584 C CA . HIS A 1 75 ? -10.595 -5.277 -3.131 1.00 88.50 75 HIS A CA 1
ATOM 585 C C . HIS A 1 75 ? -10.211 -6.736 -3.427 1.00 88.50 75 HIS A C 1
ATOM 587 O O . HIS A 1 75 ? -9.958 -7.071 -4.583 1.00 88.50 75 HIS A O 1
ATOM 593 N N . LYS A 1 76 ? -10.244 -7.631 -2.429 1.00 87.69 76 LYS A N 1
ATOM 594 C CA . LYS A 1 76 ? -9.995 -9.074 -2.613 1.00 87.69 76 LYS A CA 1
ATOM 595 C C . LYS A 1 76 ? -10.958 -9.686 -3.636 1.00 87.69 76 LYS A C 1
ATOM 597 O O . LYS A 1 76 ? -10.530 -10.456 -4.492 1.00 87.69 76 LYS A O 1
ATOM 602 N N . ARG A 1 77 ? -12.244 -9.312 -3.606 1.00 89.12 77 ARG A N 1
ATOM 603 C CA . ARG A 1 77 ? -13.236 -9.767 -4.600 1.00 89.12 77 ARG A CA 1
ATOM 604 C C . ARG A 1 77 ? -12.919 -9.276 -6.008 1.00 89.12 77 ARG A C 1
ATOM 606 O O . ARG A 1 77 ? -13.018 -10.065 -6.941 1.00 89.12 77 ARG A O 1
ATOM 613 N N . LEU A 1 78 ? -12.506 -8.016 -6.161 1.00 86.56 78 LEU A N 1
ATOM 614 C CA . LEU A 1 78 ? -12.067 -7.487 -7.457 1.00 86.56 78 LEU A CA 1
ATOM 615 C C . LEU A 1 78 ? -10.858 -8.261 -7.997 1.00 86.56 78 LEU A C 1
ATOM 617 O O . LEU A 1 78 ? -10.817 -8.578 -9.182 1.00 86.56 78 LEU A O 1
ATOM 621 N N . LEU A 1 79 ? -9.899 -8.609 -7.135 1.00 81.75 79 LEU A N 1
ATOM 622 C CA . LEU A 1 79 ? -8.754 -9.434 -7.524 1.00 81.75 79 LEU A CA 1
ATOM 623 C C . LEU A 1 79 ? -9.180 -10.850 -7.938 1.00 81.75 79 LEU A C 1
ATOM 625 O O . LEU A 1 79 ? -8.699 -11.344 -8.949 1.00 81.75 79 LEU A O 1
ATOM 629 N N . ALA A 1 80 ? -10.107 -11.478 -7.208 1.00 82.75 80 ALA A N 1
ATOM 630 C CA . ALA A 1 80 ? -10.596 -12.824 -7.514 1.00 82.75 80 ALA A CA 1
ATOM 631 C C . ALA A 1 80 ? -11.431 -12.903 -8.807 1.00 82.75 80 ALA A C 1
ATOM 633 O O . ALA A 1 80 ? -11.505 -13.960 -9.428 1.00 82.75 80 ALA A O 1
ATOM 634 N N . GLN A 1 81 ? -12.085 -11.806 -9.197 1.00 82.75 81 GLN A N 1
ATOM 635 C CA . GLN A 1 81 ? -12.881 -11.720 -10.426 1.00 82.75 81 GLN A CA 1
ATOM 636 C C . GLN A 1 81 ? -12.042 -11.400 -11.667 1.00 82.75 81 GLN A C 1
ATOM 638 O O . GLN A 1 81 ? -12.501 -11.640 -12.784 1.00 82.75 81 GLN A O 1
ATOM 643 N N . ASN A 1 82 ? -10.832 -10.865 -11.494 1.00 75.88 82 ASN A N 1
ATOM 644 C CA . ASN A 1 82 ? -9.943 -10.583 -12.610 1.00 75.88 82 ASN A CA 1
ATOM 645 C C . ASN A 1 82 ? -9.229 -11.862 -13.074 1.00 75.88 82 ASN A C 1
ATOM 647 O O . ASN A 1 82 ? -8.821 -12.678 -12.243 1.00 75.88 82 ASN A O 1
ATOM 651 N N . PRO A 1 83 ? -9.048 -12.053 -14.395 1.00 72.25 83 PRO A N 1
ATOM 652 C CA . PRO A 1 83 ? -8.230 -13.147 -14.900 1.00 72.25 83 PRO A CA 1
ATOM 653 C C . PRO A 1 83 ? -6.815 -13.046 -14.323 1.00 72.25 83 PRO A C 1
ATOM 655 O O . PRO A 1 83 ? -6.319 -11.944 -14.069 1.00 72.25 83 PRO A O 1
ATOM 658 N N . ALA A 1 84 ? -6.170 -14.199 -14.118 1.00 76.50 84 ALA A N 1
ATOM 659 C CA . ALA A 1 84 ? -4.778 -14.247 -13.684 1.00 76.50 84 ALA A CA 1
ATOM 660 C C . ALA A 1 84 ? -3.935 -13.330 -14.579 1.00 76.50 84 ALA A C 1
ATOM 662 O O . ALA A 1 84 ? -4.022 -13.417 -15.806 1.00 76.50 84 ALA A O 1
ATOM 663 N N . TYR A 1 85 ? -3.169 -12.431 -13.959 1.00 81.75 85 TYR A N 1
ATOM 664 C CA . TYR A 1 85 ? -2.340 -11.478 -14.683 1.00 81.75 85 TYR A CA 1
ATOM 665 C C . TYR A 1 85 ? -1.413 -12.213 -15.655 1.00 81.75 85 TYR A C 1
ATOM 667 O O . TYR A 1 85 ? -0.755 -13.189 -15.292 1.00 81.75 85 TYR A O 1
ATOM 675 N N . GLN A 1 86 ? -1.369 -11.720 -16.889 1.00 81.38 86 GLN A N 1
ATOM 676 C CA . GLN A 1 86 ? -0.410 -12.133 -17.897 1.00 81.38 86 GLN A CA 1
ATOM 677 C C . GLN A 1 86 ? 0.333 -10.887 -18.344 1.00 81.38 86 GLN A C 1
ATOM 679 O O . GLN A 1 86 ? -0.292 -9.906 -18.750 1.00 81.38 86 GLN A O 1
ATOM 6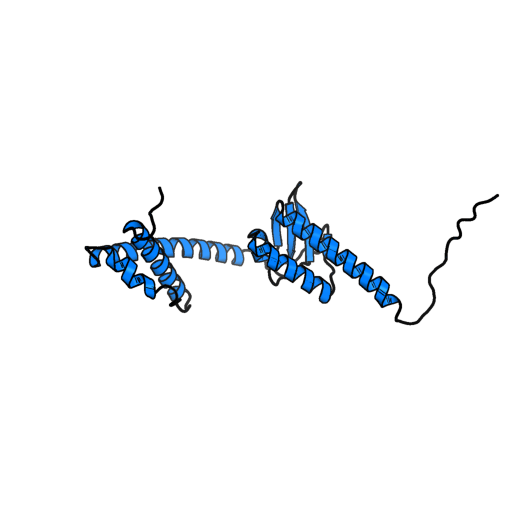84 N N . ALA A 1 87 ? 1.659 -10.931 -18.248 1.00 81.81 87 ALA A N 1
ATOM 685 C CA . ALA A 1 87 ? 2.488 -9.874 -18.791 1.00 81.81 87 ALA A CA 1
ATOM 686 C C . ALA A 1 87 ? 2.236 -9.745 -20.302 1.00 81.81 87 ALA A C 1
ATOM 688 O O . ALA A 1 87 ? 2.046 -10.763 -20.983 1.00 81.81 87 ALA A O 1
ATOM 689 N N . PRO A 1 88 ? 2.216 -8.516 -20.837 1.00 84.38 88 PRO A N 1
ATOM 690 C CA . PRO A 1 88 ? 2.031 -8.315 -22.262 1.00 84.38 88 PRO A CA 1
ATOM 691 C C . PRO A 1 88 ? 3.190 -8.942 -23.046 1.00 84.38 88 PRO A C 1
ATOM 693 O O . PRO A 1 88 ? 4.334 -8.986 -22.599 1.00 84.38 88 PRO A O 1
ATOM 696 N N . THR A 1 89 ? 2.884 -9.438 -24.244 1.00 82.50 89 THR A N 1
ATOM 697 C CA . THR A 1 89 ? 3.883 -10.024 -25.156 1.00 82.50 89 THR A CA 1
ATOM 698 C C . THR A 1 89 ? 4.723 -8.967 -25.871 1.00 82.50 89 THR A C 1
ATOM 700 O O . THR A 1 89 ? 5.757 -9.293 -26.452 1.00 82.50 89 THR A O 1
ATOM 703 N N . HIS A 1 90 ? 4.286 -7.710 -25.832 1.00 85.00 90 HIS A N 1
ATOM 704 C CA . HIS A 1 90 ? 4.957 -6.563 -26.420 1.00 85.00 90 HIS A CA 1
ATOM 705 C C . HIS A 1 90 ? 4.799 -5.354 -25.495 1.00 85.00 90 HIS A C 1
ATOM 707 O O . HIS A 1 90 ? 3.728 -5.179 -24.922 1.00 85.00 90 HIS A O 1
ATOM 713 N N . CYS A 1 91 ? 5.860 -4.563 -25.365 1.00 89.19 91 CYS A N 1
ATOM 714 C CA . CYS A 1 91 ? 5.869 -3.265 -24.692 1.00 89.19 91 CYS A CA 1
ATOM 715 C C . CYS A 1 91 ? 6.586 -2.260 -25.606 1.00 89.19 91 CYS A C 1
ATOM 717 O O . CYS A 1 91 ? 7.455 -2.676 -26.384 1.00 89.19 91 CYS A O 1
ATOM 719 N N . ASP A 1 92 ? 6.296 -0.967 -25.462 1.00 90.75 92 ASP A N 1
ATOM 720 C CA . ASP A 1 92 ? 7.037 0.110 -26.136 1.00 90.75 92 ASP A CA 1
ATOM 721 C C . ASP A 1 92 ? 8.530 0.041 -25.785 1.00 90.75 92 ASP A C 1
ATOM 723 O O . ASP A 1 92 ? 9.400 0.181 -26.649 1.00 90.75 92 ASP A O 1
ATOM 727 N N . VAL A 1 93 ? 8.824 -0.223 -24.507 1.00 91.44 93 VAL A N 1
ATOM 728 C CA . VAL A 1 93 ? 10.174 -0.456 -23.992 1.00 91.44 93 VAL A CA 1
ATOM 729 C C . VAL A 1 93 ? 10.229 -1.809 -23.294 1.00 91.44 93 VAL A C 1
ATOM 731 O O . VAL A 1 93 ? 9.470 -2.074 -22.363 1.00 91.44 93 VAL A O 1
ATOM 734 N N . ILE A 1 94 ? 11.158 -2.662 -23.730 1.00 92.31 94 ILE A N 1
ATOM 735 C CA . ILE A 1 94 ? 11.432 -3.972 -23.129 1.00 92.31 94 ILE A CA 1
ATOM 736 C C . ILE A 1 94 ? 12.672 -3.854 -22.250 1.00 92.31 94 ILE A C 1
ATOM 738 O O . ILE A 1 94 ? 13.735 -3.471 -22.733 1.00 92.31 94 ILE A O 1
ATOM 742 N N . VAL A 1 95 ? 12.546 -4.252 -20.986 1.00 92.19 95 VAL A N 1
ATOM 743 C CA . VAL A 1 95 ? 13.650 -4.241 -20.024 1.00 92.19 95 VAL A CA 1
ATOM 744 C C . VAL A 1 95 ? 14.277 -5.627 -19.954 1.00 92.19 95 VAL A C 1
ATOM 746 O O . VAL A 1 95 ? 13.811 -6.506 -19.233 1.00 92.19 95 VAL A O 1
ATOM 749 N N . ASP A 1 96 ? 15.368 -5.812 -20.695 1.00 91.69 96 ASP A N 1
ATOM 750 C CA . ASP A 1 96 ? 16.158 -7.049 -20.698 1.00 91.69 96 ASP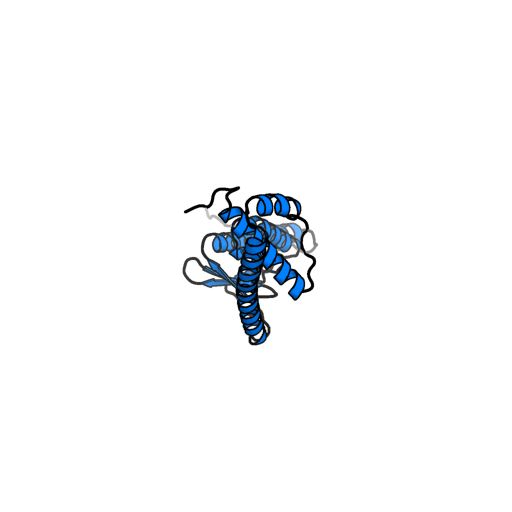 A CA 1
ATOM 751 C C . ASP A 1 96 ? 17.528 -6.823 -20.039 1.00 91.69 96 ASP A C 1
ATOM 753 O O . ASP A 1 96 ? 18.557 -6.590 -20.684 1.00 91.69 96 ASP A O 1
ATOM 757 N N . LEU A 1 97 ? 17.528 -6.829 -18.704 1.00 91.50 97 LEU A N 1
ATOM 758 C CA . LEU A 1 97 ? 18.726 -6.676 -17.882 1.00 91.50 97 LEU A CA 1
ATOM 759 C C . LEU A 1 97 ? 19.161 -8.021 -17.296 1.00 91.50 97 LEU A C 1
ATOM 761 O O . LEU A 1 97 ? 18.363 -8.762 -16.725 1.00 91.50 97 LEU A O 1
ATOM 765 N N . ASN A 1 98 ? 20.463 -8.292 -17.346 1.00 92.00 98 ASN A N 1
ATOM 766 C CA . ASN A 1 98 ? 21.087 -9.407 -16.651 1.00 92.00 98 ASN A CA 1
ATOM 767 C C . ASN A 1 98 ? 20.970 -9.243 -15.126 1.00 92.00 98 ASN A C 1
ATOM 769 O O . ASN A 1 98 ? 20.735 -8.148 -14.616 1.00 92.00 98 ASN A O 1
ATOM 773 N N . ASN A 1 99 ? 21.217 -10.325 -14.384 1.00 92.00 99 ASN A N 1
ATOM 774 C CA . ASN A 1 99 ? 21.044 -10.356 -12.926 1.00 92.00 99 ASN A CA 1
ATOM 775 C C . ASN A 1 99 ? 21.754 -9.213 -12.181 1.00 92.00 99 ASN A C 1
ATOM 777 O O . ASN A 1 99 ? 21.224 -8.715 -11.193 1.00 92.00 99 ASN A O 1
ATOM 781 N N . LYS A 1 100 ? 22.936 -8.783 -12.647 1.00 92.62 100 LYS A N 1
ATOM 782 C CA . LYS A 1 100 ? 23.697 -7.702 -12.007 1.00 92.62 100 LYS A CA 1
ATOM 783 C C . LYS A 1 100 ? 22.971 -6.366 -12.152 1.00 92.62 100 LYS A C 1
ATOM 785 O O . LYS A 1 100 ? 22.714 -5.704 -11.157 1.00 92.62 100 LYS A O 1
ATOM 790 N N . PHE A 1 101 ? 22.644 -5.964 -13.377 1.00 93.56 101 PHE A N 1
ATOM 791 C CA . PHE A 1 101 ? 22.015 -4.663 -13.624 1.00 93.56 101 PHE A CA 1
ATOM 792 C C . PHE A 1 101 ? 20.550 -4.629 -13.199 1.00 93.56 101 PHE A C 1
ATOM 794 O O . PHE A 1 101 ? 20.062 -3.592 -12.762 1.00 93.56 101 PHE A O 1
ATOM 801 N N . ASN A 1 102 ? 19.878 -5.777 -13.251 1.00 92.25 102 ASN A N 1
ATOM 802 C CA . ASN A 1 102 ? 18.547 -5.938 -12.694 1.00 92.25 102 ASN A CA 1
ATOM 803 C C . ASN A 1 102 ? 18.559 -5.696 -11.169 1.00 92.25 102 ASN A C 1
ATOM 805 O O . ASN A 1 102 ? 17.757 -4.916 -10.662 1.00 92.25 102 ASN A O 1
ATOM 809 N N . HIS A 1 103 ? 19.539 -6.256 -10.446 1.00 93.62 103 HIS A N 1
ATOM 810 C CA . HIS A 1 103 ? 19.717 -5.992 -9.014 1.00 93.62 103 HIS A CA 1
ATOM 811 C C . HIS A 1 103 ? 19.973 -4.506 -8.702 1.00 93.62 103 HIS A C 1
ATOM 813 O O . HIS A 1 103 ? 19.359 -3.958 -7.791 1.00 93.62 103 HIS A O 1
ATOM 819 N N . GLU A 1 104 ? 20.821 -3.824 -9.475 1.00 94.81 104 GLU A N 1
ATOM 820 C CA . GLU A 1 104 ? 21.083 -2.385 -9.288 1.00 94.81 104 GLU A CA 1
ATOM 821 C C . GLU A 1 104 ? 19.845 -1.511 -9.568 1.00 94.81 104 GLU A C 1
ATOM 823 O O . GLU A 1 104 ? 19.569 -0.545 -8.845 1.00 94.81 104 GLU A O 1
ATOM 828 N N . LEU A 1 105 ? 19.049 -1.873 -10.581 1.00 94.12 105 LEU A N 1
ATOM 829 C CA . LEU A 1 105 ? 17.760 -1.233 -10.840 1.00 94.12 105 LEU A CA 1
ATOM 830 C C . LEU A 1 105 ? 16.811 -1.418 -9.652 1.00 94.12 105 LEU A C 1
ATOM 832 O O . LEU A 1 105 ? 16.208 -0.446 -9.196 1.00 94.12 105 LEU A O 1
ATOM 836 N N . HIS A 1 106 ? 16.732 -2.629 -9.098 1.00 93.00 106 HIS A N 1
ATOM 837 C CA . HIS A 1 106 ? 15.936 -2.899 -7.903 1.00 93.00 106 HIS A CA 1
ATOM 838 C C . HIS A 1 106 ? 16.344 -2.025 -6.717 1.00 93.00 106 HIS A C 1
ATOM 840 O O . HIS A 1 106 ? 15.479 -1.387 -6.121 1.00 93.00 106 HIS A O 1
ATOM 846 N N . LEU A 1 107 ? 17.639 -1.929 -6.406 1.00 94.62 107 LEU A N 1
ATOM 847 C CA . LEU A 1 107 ? 18.132 -1.077 -5.316 1.00 94.62 107 LEU A CA 1
ATOM 848 C C . LEU A 1 107 ? 17.746 0.394 -5.517 1.00 94.62 107 LEU A C 1
ATOM 850 O O . LEU A 1 107 ? 17.393 1.091 -4.563 1.00 94.62 107 LEU A O 1
ATOM 854 N N . THR A 1 108 ? 17.769 0.860 -6.765 1.00 94.38 108 THR A N 1
ATOM 855 C CA . THR A 1 108 ? 17.351 2.221 -7.112 1.00 94.38 108 THR A CA 1
ATOM 856 C C . THR A 1 108 ? 15.856 2.418 -6.855 1.00 94.38 108 THR A C 1
ATOM 858 O O . THR A 1 108 ? 15.473 3.379 -6.189 1.00 94.38 108 THR A O 1
ATOM 861 N N . ILE A 1 109 ? 15.011 1.479 -7.290 1.00 93.94 109 ILE A N 1
ATOM 862 C CA . ILE A 1 109 ? 13.563 1.511 -7.034 1.00 93.94 109 ILE A CA 1
ATOM 863 C C . ILE A 1 109 ? 13.278 1.505 -5.530 1.00 93.94 109 ILE A C 1
ATOM 865 O O . ILE A 1 109 ? 12.448 2.278 -5.059 1.00 93.94 109 ILE A O 1
ATOM 869 N N . GLU A 1 110 ? 13.971 0.669 -4.755 1.00 94.00 110 GLU A N 1
ATOM 870 C CA . GLU A 1 110 ? 13.776 0.598 -3.305 1.00 94.00 110 GLU A CA 1
ATOM 871 C C . GLU A 1 110 ? 14.133 1.903 -2.598 1.00 94.00 110 GLU A C 1
ATOM 873 O O . GLU A 1 110 ? 13.406 2.329 -1.696 1.00 94.00 110 GLU A O 1
ATOM 878 N N . LYS A 1 111 ? 15.225 2.544 -3.022 1.00 95.00 111 LYS A N 1
ATOM 879 C CA . LYS A 1 111 ? 15.647 3.843 -2.504 1.00 95.00 111 LYS A CA 1
ATOM 880 C C . LYS A 1 111 ? 14.615 4.928 -2.816 1.00 95.00 111 LYS A C 1
ATOM 882 O O . LYS A 1 111 ? 14.251 5.698 -1.931 1.00 95.00 111 LYS A O 1
ATOM 887 N N . GLU A 1 112 ? 14.125 4.978 -4.051 1.00 94.50 112 GLU A N 1
ATOM 888 C CA . GLU A 1 112 ? 13.185 6.015 -4.490 1.00 94.50 112 GLU A CA 1
ATOM 889 C C . GLU A 1 112 ? 11.754 5.774 -3.990 1.00 94.50 112 GLU A C 1
ATOM 891 O O . GLU A 1 112 ? 10.996 6.725 -3.797 1.00 94.50 112 GLU A O 1
ATOM 896 N N . ALA A 1 113 ? 11.389 4.531 -3.664 1.00 93.62 113 ALA A N 1
ATOM 897 C CA . ALA A 1 113 ? 10.100 4.195 -3.057 1.00 93.62 113 ALA A CA 1
ATOM 898 C C . ALA A 1 113 ? 9.875 4.839 -1.677 1.00 93.62 113 ALA A C 1
ATOM 900 O O . ALA A 1 113 ? 8.736 4.911 -1.220 1.00 93.62 113 ALA A O 1
ATOM 901 N N . ILE A 1 114 ? 10.933 5.339 -1.026 1.00 93.56 114 ILE A N 1
ATOM 902 C CA . ILE A 1 114 ? 10.825 6.154 0.194 1.00 93.56 114 ILE A CA 1
ATOM 903 C C . ILE A 1 114 ? 10.133 7.492 -0.111 1.00 93.56 114 ILE A C 1
ATOM 905 O O . ILE A 1 114 ? 9.350 7.982 0.700 1.00 93.56 114 ILE A O 1
ATOM 909 N N . ASN A 1 115 ? 10.403 8.066 -1.285 1.00 94.62 115 ASN A N 1
ATOM 910 C CA . ASN A 1 115 ? 9.888 9.370 -1.701 1.00 94.62 115 ASN A CA 1
ATOM 911 C C . ASN A 1 115 ? 8.610 9.248 -2.542 1.00 94.62 115 ASN A C 1
ATOM 913 O O . ASN A 1 115 ? 7.752 10.129 -2.500 1.00 94.62 115 ASN A O 1
ATOM 917 N N . TYR A 1 116 ? 8.471 8.155 -3.296 1.00 93.50 116 TYR A N 1
ATOM 918 C CA . TYR A 1 116 ? 7.380 7.956 -4.245 1.00 93.50 116 TYR A CA 1
ATOM 919 C C . TYR A 1 116 ? 6.612 6.672 -3.940 1.00 93.50 116 TYR A C 1
ATOM 921 O O . TYR A 1 116 ? 7.011 5.570 -4.321 1.00 93.50 116 TYR A O 1
ATOM 929 N N . ALA A 1 117 ? 5.449 6.822 -3.303 1.00 91.06 117 ALA A N 1
ATOM 930 C CA . ALA A 1 117 ? 4.600 5.693 -2.927 1.00 91.06 117 ALA A CA 1
ATOM 931 C C . ALA A 1 117 ? 4.157 4.829 -4.127 1.00 91.06 117 ALA A C 1
ATOM 933 O O . ALA A 1 117 ? 3.923 3.633 -3.967 1.00 91.06 117 ALA A O 1
ATOM 934 N N . SER A 1 118 ? 4.093 5.403 -5.335 1.00 91.94 118 SER A N 1
ATOM 935 C CA . SER A 1 118 ? 3.794 4.686 -6.583 1.00 91.94 118 SER A CA 1
ATOM 936 C C . SER A 1 118 ? 4.843 3.633 -6.961 1.00 91.94 118 SER A C 1
ATOM 938 O O . SER A 1 118 ? 4.515 2.711 -7.703 1.00 91.94 118 SER A O 1
ATOM 940 N N . LEU A 1 119 ? 6.069 3.727 -6.431 1.00 92.94 119 LEU A N 1
ATOM 941 C CA . LEU A 1 119 ? 7.145 2.756 -6.657 1.00 92.94 119 LEU A CA 1
ATOM 942 C C . LEU A 1 119 ? 7.139 1.603 -5.644 1.00 92.94 119 LEU A C 1
ATOM 944 O O . LEU A 1 119 ? 7.698 0.546 -5.923 1.00 92.94 119 LEU A O 1
ATOM 948 N N . ILE A 1 120 ? 6.480 1.761 -4.488 1.00 92.12 120 ILE A N 1
ATOM 949 C CA . ILE A 1 120 ? 6.402 0.718 -3.448 1.00 92.12 120 ILE A CA 1
ATOM 950 C C . ILE A 1 120 ? 5.902 -0.624 -4.012 1.00 92.12 120 ILE A C 1
ATOM 952 O O . ILE A 1 120 ? 6.517 -1.648 -3.705 1.00 92.12 120 ILE A O 1
ATOM 956 N N . PRO A 1 121 ? 4.851 -0.670 -4.858 1.00 89.50 121 PRO A N 1
ATOM 957 C CA . PRO A 1 121 ? 4.373 -1.925 -5.425 1.00 89.50 121 PRO A CA 1
ATOM 958 C C . PRO A 1 121 ? 5.378 -2.620 -6.344 1.00 89.50 121 PRO A C 1
ATOM 960 O O . PRO A 1 121 ? 5.210 -3.807 -6.580 1.00 89.50 121 PRO A O 1
ATOM 963 N N . LEU A 1 122 ? 6.387 -1.918 -6.869 1.00 91.31 122 LEU A N 1
ATOM 964 C CA . LEU A 1 122 ? 7.402 -2.496 -7.755 1.00 91.31 122 LEU A CA 1
ATOM 965 C C . LEU A 1 122 ? 8.564 -3.145 -6.989 1.00 91.31 122 LEU A C 1
ATOM 967 O O . LEU A 1 122 ? 9.396 -3.829 -7.586 1.00 91.31 122 LEU A O 1
ATOM 971 N N . LYS A 1 123 ? 8.642 -2.953 -5.666 1.00 90.19 123 LYS A N 1
ATOM 972 C CA . LYS A 1 123 ? 9.705 -3.547 -4.848 1.00 90.19 123 LYS A CA 1
ATOM 973 C C . LYS A 1 123 ? 9.689 -5.071 -4.968 1.00 90.19 123 LYS A C 1
ATOM 975 O O . LYS A 1 123 ? 8.638 -5.704 -4.860 1.00 90.19 123 LYS A O 1
ATOM 980 N N . HIS A 1 124 ? 10.876 -5.648 -5.148 1.00 86.19 124 HIS A N 1
ATOM 981 C CA . HIS A 1 124 ? 11.090 -7.092 -5.290 1.00 86.19 124 HIS A CA 1
ATOM 982 C C . HIS A 1 124 ? 10.313 -7.760 -6.451 1.00 86.19 124 HIS A C 1
ATOM 984 O O . HIS A 1 124 ? 9.995 -8.949 -6.369 1.00 86.19 124 HIS A O 1
ATOM 990 N N . GLN A 1 125 ? 9.968 -7.016 -7.510 1.00 89.38 125 GLN A N 1
ATOM 991 C CA . GLN A 1 125 ? 9.312 -7.547 -8.716 1.00 89.38 125 GLN A CA 1
ATOM 992 C C . GLN A 1 125 ? 10.154 -7.295 -9.957 1.00 89.38 125 GLN A C 1
ATOM 994 O O . GLN A 1 125 ? 10.661 -6.188 -10.139 1.00 89.38 125 GLN A O 1
ATOM 999 N N . GLN A 1 126 ? 10.288 -8.301 -10.816 1.00 89.06 126 GLN A N 1
ATOM 1000 C CA . GLN A 1 126 ? 11.096 -8.165 -12.018 1.00 89.06 126 GLN A CA 1
ATOM 1001 C C . GLN A 1 126 ? 10.387 -7.228 -12.994 1.00 89.06 126 GLN A C 1
ATOM 1003 O O . GLN A 1 126 ? 9.267 -7.504 -13.421 1.00 89.06 126 GLN A O 1
ATOM 1008 N N . LEU A 1 127 ? 11.053 -6.133 -13.358 1.00 92.75 127 LEU A N 1
ATOM 1009 C CA . LEU A 1 127 ? 10.580 -5.229 -14.397 1.00 92.75 127 LEU A CA 1
ATOM 1010 C C . LEU A 1 127 ? 10.728 -5.904 -15.765 1.00 92.75 127 LEU A C 1
ATOM 1012 O O . LEU A 1 127 ? 11.820 -6.360 -16.098 1.00 92.75 127 LEU A O 1
ATOM 1016 N N . LEU A 1 128 ? 9.641 -5.975 -16.532 1.00 93.50 128 LEU A N 1
ATOM 1017 C CA . LEU A 1 128 ? 9.630 -6.566 -17.875 1.00 93.50 128 LEU A CA 1
ATOM 1018 C C . LEU A 1 128 ? 9.648 -5.500 -18.971 1.00 93.50 128 LEU A C 1
ATOM 1020 O O . LEU A 1 128 ? 10.233 -5.701 -20.032 1.00 93.50 128 LEU A O 1
ATOM 1024 N N . GLY A 1 129 ? 9.000 -4.366 -18.720 1.00 93.88 129 GLY A N 1
ATOM 1025 C CA . GLY A 1 129 ? 8.807 -3.332 -19.723 1.00 93.88 129 GLY A CA 1
ATOM 1026 C C . GLY A 1 129 ? 7.872 -2.234 -19.256 1.00 93.88 129 GLY A C 1
ATOM 1027 O O . GLY A 1 129 ? 7.316 -2.297 -18.153 1.00 93.88 129 GLY A O 1
ATOM 1028 N N . PHE A 1 130 ? 7.686 -1.234 -20.108 1.00 95.75 130 PHE A N 1
ATOM 1029 C CA . PHE A 1 130 ? 6.660 -0.220 -19.923 1.00 95.75 130 PHE A CA 1
ATOM 1030 C C . PHE A 1 130 ? 6.174 0.360 -21.253 1.00 95.75 130 PHE A C 1
ATOM 1032 O O . PHE A 1 130 ? 6.921 0.388 -22.231 1.00 95.75 130 PHE A O 1
ATOM 1039 N N . ASP A 1 131 ? 4.933 0.843 -21.233 1.00 95.69 131 ASP A N 1
ATOM 1040 C CA . ASP A 1 131 ? 4.285 1.576 -22.324 1.00 95.69 131 ASP A CA 1
ATOM 1041 C C . ASP A 1 131 ? 4.091 3.038 -21.932 1.00 95.69 131 ASP A C 1
ATOM 1043 O O . ASP A 1 131 ? 3.803 3.344 -20.769 1.00 95.69 131 ASP A O 1
ATOM 1047 N N . TYR A 1 132 ? 4.194 3.947 -22.895 1.00 95.00 132 TYR A N 1
ATOM 1048 C CA . TYR A 1 132 ? 3.951 5.365 -22.647 1.00 95.00 132 TYR A CA 1
ATOM 1049 C C . TYR A 1 132 ? 2.455 5.643 -22.478 1.00 95.00 132 TYR A C 1
ATOM 1051 O O . TYR A 1 132 ? 1.613 5.209 -23.265 1.00 95.00 132 TYR A O 1
ATOM 1059 N N . LEU A 1 133 ? 2.108 6.409 -21.446 1.00 92.81 133 LEU A N 1
ATOM 1060 C CA . LEU A 1 133 ? 0.736 6.767 -21.108 1.00 92.81 133 LEU A CA 1
ATOM 1061 C C . LEU A 1 133 ? 0.587 8.289 -21.015 1.00 92.81 133 LEU A C 1
ATOM 1063 O O . LEU A 1 133 ? 0.729 8.883 -19.949 1.00 92.81 133 LEU A O 1
ATOM 1067 N N . GLY A 1 134 ? 0.230 8.916 -22.135 1.00 90.06 134 GLY A N 1
ATOM 1068 C CA . GLY A 1 134 ? 0.101 10.373 -22.216 1.00 90.06 134 GLY A CA 1
ATOM 1069 C C . GLY A 1 134 ? 1.461 11.075 -22.247 1.00 90.06 134 GLY A C 1
ATOM 1070 O O . GLY A 1 134 ? 2.426 10.521 -22.763 1.00 90.06 134 GLY A O 1
ATOM 1071 N N . GLU A 1 135 ? 1.524 12.310 -21.740 1.00 85.81 135 GLU A N 1
ATOM 1072 C CA . GLU A 1 135 ? 2.751 13.127 -21.780 1.00 85.81 135 GLU A CA 1
ATOM 1073 C C . GLU A 1 135 ? 3.705 12.865 -20.602 1.00 85.81 135 GLU A C 1
ATOM 1075 O O . GLU A 1 135 ? 4.906 13.083 -20.740 1.00 85.81 135 GLU A O 1
ATOM 1080 N N . ASP A 1 136 ? 3.197 12.410 -19.453 1.00 91.31 136 ASP A N 1
ATOM 1081 C CA . ASP A 1 136 ? 3.963 12.286 -18.204 1.00 91.31 136 ASP A CA 1
ATOM 1082 C C . ASP A 1 136 ? 3.745 10.955 -17.464 1.00 91.31 136 ASP A C 1
ATOM 1084 O O . ASP A 1 136 ? 4.101 10.830 -16.289 1.00 91.31 136 ASP A O 1
ATOM 1088 N N . GLY A 1 137 ? 3.142 9.965 -18.122 1.00 94.38 137 GLY A N 1
ATOM 1089 C CA . GLY A 1 137 ? 2.816 8.674 -17.532 1.00 94.38 137 GLY A CA 1
ATOM 1090 C C . GLY A 1 137 ? 3.451 7.498 -18.258 1.00 94.38 137 GLY A C 1
ATOM 1091 O O . GLY A 1 137 ? 3.696 7.546 -19.461 1.00 94.38 137 GLY A O 1
ATOM 1092 N N . ILE A 1 138 ? 3.644 6.408 -17.520 1.00 96.00 138 ILE A N 1
ATOM 1093 C CA . ILE A 1 138 ? 4.011 5.095 -18.050 1.00 96.00 138 ILE A CA 1
ATOM 1094 C C . ILE A 1 138 ? 3.140 4.007 -17.420 1.00 96.00 138 ILE A C 1
ATOM 1096 O O . ILE A 1 138 ? 2.809 4.057 -16.232 1.00 96.00 138 ILE A O 1
ATOM 1100 N N . THR A 1 139 ? 2.787 2.995 -18.205 1.00 95.56 139 THR A N 1
ATOM 1101 C CA . THR A 1 139 ? 2.244 1.733 -17.700 1.00 95.56 139 THR A CA 1
ATOM 1102 C C . THR A 1 139 ? 3.393 0.758 -17.549 1.00 95.56 139 THR A C 1
ATOM 1104 O O . THR A 1 139 ? 3.970 0.320 -18.532 1.00 95.56 139 THR A O 1
ATOM 1107 N N . VAL A 1 140 ? 3.734 0.428 -16.313 1.00 94.88 140 VAL A N 1
ATOM 1108 C CA . VAL A 1 140 ? 4.821 -0.479 -15.968 1.00 94.88 140 VAL A CA 1
ATOM 1109 C C . VAL A 1 140 ? 4.317 -1.907 -15.868 1.00 94.88 140 VAL A C 1
ATOM 1111 O O . VAL A 1 140 ? 3.333 -2.160 -15.170 1.00 94.88 140 VAL A O 1
ATOM 1114 N N . TYR A 1 141 ? 5.039 -2.837 -16.487 1.00 94.44 141 TYR A N 1
ATOM 1115 C CA . TYR A 1 141 ? 4.768 -4.268 -16.447 1.00 94.44 141 TYR A CA 1
ATOM 1116 C C . TYR A 1 141 ? 5.846 -5.000 -15.654 1.00 94.44 141 TYR A C 1
ATOM 1118 O O . TYR A 1 141 ? 7.043 -4.872 -15.927 1.00 94.44 141 TYR A O 1
ATOM 1126 N N . THR A 1 142 ? 5.415 -5.801 -14.684 1.00 92.50 142 THR A N 1
ATOM 1127 C CA . THR A 1 142 ? 6.284 -6.716 -13.940 1.00 92.50 142 THR A CA 1
ATOM 1128 C C . THR A 1 142 ? 5.913 -8.167 -14.209 1.00 92.50 142 THR A C 1
ATOM 1130 O O . THR A 1 142 ? 4.922 -8.459 -14.882 1.00 92.50 142 THR A O 1
ATOM 1133 N N . ASP A 1 143 ? 6.683 -9.092 -13.644 1.00 88.75 143 ASP A N 1
ATOM 1134 C CA . ASP A 1 143 ? 6.365 -10.519 -13.602 1.00 88.75 143 ASP A CA 1
ATOM 1135 C C . ASP A 1 143 ? 5.041 -10.838 -12.884 1.00 88.75 143 ASP A C 1
ATOM 1137 O O . ASP A 1 143 ? 4.461 -11.899 -13.113 1.00 88.75 143 ASP A O 1
ATOM 1141 N N . LYS A 1 144 ? 4.531 -9.929 -12.039 1.00 86.88 144 LYS A N 1
ATOM 1142 C CA . LYS A 1 144 ? 3.342 -10.179 -11.206 1.00 86.88 144 LYS A CA 1
ATOM 1143 C C . LYS A 1 144 ? 2.148 -9.295 -11.523 1.00 86.88 144 LYS A C 1
ATOM 1145 O O . LYS A 1 144 ? 1.022 -9.756 -11.354 1.00 86.88 144 LYS A O 1
ATOM 1150 N N . HIS A 1 145 ? 2.364 -8.035 -11.895 1.00 86.19 145 HIS A N 1
ATOM 1151 C CA . HIS A 1 145 ? 1.287 -7.065 -12.091 1.00 86.19 145 HIS A CA 1
ATOM 1152 C C . HIS A 1 145 ? 1.682 -5.954 -13.070 1.00 86.19 145 HIS A C 1
ATOM 1154 O O . HIS A 1 145 ? 2.857 -5.705 -13.314 1.00 86.19 145 HIS A O 1
ATOM 1160 N N . GLN A 1 146 ? 0.680 -5.209 -13.542 1.00 91.00 146 GLN A N 1
ATOM 1161 C CA . GLN A 1 146 ? 0.879 -3.920 -14.207 1.00 91.00 146 GLN A CA 1
ATOM 1162 C C . GLN A 1 146 ? 0.440 -2.750 -13.320 1.00 91.00 146 GLN A C 1
ATOM 1164 O O . GLN A 1 146 ? -0.471 -2.895 -12.486 1.00 91.00 146 GLN A O 1
ATOM 1169 N N . ARG A 1 147 ? 1.068 -1.584 -13.494 1.00 91.56 147 ARG A N 1
ATOM 1170 C CA . ARG A 1 147 ? 0.758 -0.353 -12.752 1.00 91.56 147 ARG A CA 1
ATOM 1171 C C . ARG A 1 147 ? 1.003 0.893 -13.590 1.00 91.56 147 ARG A C 1
ATOM 1173 O O . ARG A 1 147 ? 2.038 1.008 -14.228 1.00 91.56 147 ARG A O 1
ATOM 1180 N N . ASN A 1 148 ? 0.105 1.864 -13.480 1.00 94.81 148 ASN A N 1
ATOM 1181 C CA . ASN A 1 148 ? 0.306 3.180 -14.075 1.00 94.81 148 ASN A CA 1
ATOM 1182 C C . ASN A 1 148 ? 1.070 4.064 -13.087 1.00 94.81 148 ASN A C 1
ATOM 1184 O O . ASN A 1 148 ? 0.708 4.142 -11.909 1.00 94.81 148 ASN A O 1
ATOM 1188 N N . ILE A 1 149 ? 2.115 4.724 -13.568 1.00 95.06 149 ILE A N 1
ATOM 1189 C CA . ILE A 1 149 ? 2.981 5.615 -12.799 1.00 95.06 149 ILE A CA 1
ATOM 1190 C C . ILE A 1 149 ? 3.079 6.930 -13.562 1.00 95.06 149 ILE A C 1
ATOM 1192 O O . ILE A 1 149 ? 3.170 6.920 -14.782 1.00 95.06 149 ILE A O 1
ATOM 1196 N N . TYR A 1 150 ? 3.045 8.052 -12.846 1.00 95.19 150 TYR A N 1
ATOM 1197 C CA . TYR A 1 150 ? 3.001 9.390 -13.437 1.00 95.19 150 TYR A CA 1
ATOM 1198 C C . TYR A 1 150 ? 4.057 10.316 -12.828 1.00 95.19 150 TYR A C 1
ATOM 1200 O O . TYR A 1 150 ? 4.539 10.088 -11.710 1.00 95.19 150 TYR A O 1
ATOM 1208 N N . GLY A 1 151 ? 4.375 11.385 -13.554 1.00 94.50 151 GLY A N 1
ATOM 1209 C CA . GLY A 1 151 ? 5.241 12.474 -13.124 1.00 94.50 151 GLY A CA 1
ATOM 1210 C C . GLY A 1 151 ? 6.679 12.032 -12.854 1.00 94.50 151 GLY A C 1
ATOM 1211 O O . GLY A 1 151 ? 7.239 11.178 -13.536 1.00 94.50 151 GLY A O 1
ATOM 1212 N N . VAL A 1 152 ? 7.289 12.604 -11.812 1.00 94.94 152 VAL A N 1
ATOM 1213 C CA . VAL A 1 152 ? 8.718 12.403 -11.500 1.00 94.94 152 VAL A CA 1
ATOM 1214 C C . VAL A 1 152 ? 9.069 10.929 -11.275 1.00 94.94 152 VAL A C 1
ATOM 1216 O O . VAL A 1 152 ? 10.139 10.488 -11.682 1.00 94.94 152 VAL A O 1
ATOM 1219 N N . ALA A 1 153 ? 8.166 10.148 -10.676 1.00 94.75 153 ALA A N 1
ATOM 1220 C CA . ALA A 1 153 ? 8.391 8.722 -10.449 1.00 94.75 153 ALA A CA 1
ATOM 1221 C C . ALA A 1 153 ? 8.498 7.929 -11.765 1.00 94.75 153 ALA A C 1
ATOM 1223 O O . ALA A 1 153 ? 9.316 7.014 -11.852 1.00 94.75 153 ALA A O 1
ATOM 1224 N N . ALA A 1 154 ? 7.712 8.298 -12.785 1.00 95.69 154 ALA A N 1
ATOM 1225 C CA . ALA A 1 154 ? 7.806 7.708 -14.119 1.00 95.69 154 ALA A CA 1
ATOM 1226 C C . ALA A 1 154 ? 9.157 8.053 -14.758 1.00 95.69 154 ALA A C 1
ATOM 1228 O O . ALA A 1 154 ? 9.905 7.157 -15.140 1.00 95.69 154 ALA A O 1
ATOM 1229 N N . THR A 1 155 ? 9.530 9.335 -14.738 1.00 95.12 155 THR A N 1
ATOM 1230 C CA . THR A 1 155 ? 10.811 9.803 -15.286 1.00 95.12 155 THR A CA 1
ATOM 1231 C C . THR A 1 155 ? 12.019 9.136 -14.624 1.00 95.12 155 THR A C 1
ATOM 1233 O O . THR A 1 155 ? 12.982 8.788 -15.305 1.00 95.12 155 THR A O 1
ATOM 1236 N N . ILE A 1 156 ? 11.988 8.931 -13.303 1.00 94.31 156 ILE A N 1
ATOM 1237 C CA . ILE A 1 156 ? 13.051 8.222 -12.577 1.00 94.31 156 ILE A CA 1
ATOM 1238 C C . ILE A 1 156 ? 13.193 6.792 -13.101 1.00 94.31 156 ILE A C 1
ATOM 1240 O O . ILE A 1 156 ? 14.303 6.374 -13.421 1.00 94.31 156 ILE A O 1
ATOM 1244 N N . LEU A 1 157 ? 12.086 6.052 -13.223 1.00 94.19 157 LEU A N 1
ATOM 1245 C CA . LEU A 1 157 ? 12.113 4.677 -13.723 1.00 94.19 157 LEU A CA 1
ATOM 1246 C C . LEU A 1 157 ? 12.664 4.594 -15.145 1.00 94.19 157 LEU A C 1
ATOM 1248 O O . LEU A 1 157 ? 13.528 3.758 -15.411 1.00 94.19 157 LEU A O 1
ATOM 1252 N N . GLU A 1 158 ? 12.212 5.472 -16.037 1.00 94.44 158 GLU A N 1
ATOM 1253 C CA . GLU A 1 158 ? 12.698 5.538 -17.417 1.00 94.44 158 GLU A CA 1
ATOM 1254 C C . GLU A 1 158 ? 14.206 5.806 -17.463 1.00 94.44 158 GLU A C 1
ATOM 1256 O O . GLU A 1 158 ? 14.957 5.094 -18.132 1.00 94.44 158 GLU A O 1
ATOM 1261 N N . GLN A 1 159 ? 14.673 6.808 -16.712 1.00 95.19 159 GLN A N 1
ATOM 1262 C CA . GLN A 1 159 ? 16.082 7.195 -16.686 1.00 95.19 159 GLN A CA 1
ATOM 1263 C C . GLN A 1 159 ? 16.968 6.113 -16.075 1.00 95.19 159 GLN A C 1
ATOM 1265 O O . GLN A 1 159 ? 18.033 5.821 -16.621 1.00 95.19 159 GLN A O 1
ATOM 1270 N N . SER A 1 160 ? 16.549 5.509 -14.961 1.00 94.12 160 SER A N 1
ATOM 1271 C CA . SER A 1 160 ? 17.287 4.423 -14.315 1.00 94.12 160 SER A CA 1
ATOM 1272 C C . SER A 1 160 ? 17.366 3.196 -15.216 1.00 94.12 160 SER A C 1
ATOM 1274 O O . SER A 1 160 ? 18.445 2.630 -15.376 1.00 94.12 160 SER A O 1
ATOM 1276 N N . THR A 1 161 ? 16.264 2.831 -15.870 1.00 94.62 161 THR A N 1
ATOM 1277 C CA . THR A 1 161 ? 16.236 1.715 -16.822 1.00 94.62 161 THR A CA 1
ATOM 1278 C C . THR A 1 161 ? 17.191 1.974 -17.986 1.00 94.62 161 THR A C 1
ATOM 1280 O O . THR A 1 161 ? 18.124 1.200 -18.203 1.00 94.62 161 THR A O 1
ATOM 1283 N N . ALA A 1 162 ? 17.060 3.124 -18.656 1.00 94.25 162 ALA A N 1
ATOM 1284 C CA . ALA A 1 162 ? 17.929 3.499 -19.771 1.00 94.25 162 ALA A CA 1
ATOM 1285 C C . ALA A 1 162 ? 19.410 3.617 -19.359 1.00 94.25 162 ALA A C 1
ATOM 1287 O O . ALA A 1 162 ? 20.316 3.351 -20.156 1.00 94.25 162 ALA A O 1
ATOM 1288 N N . HIS A 1 163 ? 19.687 4.032 -18.119 1.00 95.50 163 HIS A N 1
ATOM 1289 C CA . HIS A 1 163 ? 21.038 4.061 -17.567 1.00 95.50 163 HIS A CA 1
ATOM 1290 C C . HIS A 1 163 ? 21.627 2.650 -17.469 1.00 95.50 163 HIS A C 1
ATOM 1292 O O . HIS A 1 163 ? 22.723 2.407 -17.981 1.00 95.50 163 HIS A O 1
ATOM 1298 N N . PHE A 1 164 ? 20.908 1.713 -16.851 1.00 95.19 164 PHE A N 1
ATOM 1299 C CA . PHE A 1 164 ? 21.405 0.354 -16.650 1.00 95.19 164 PHE A CA 1
ATOM 1300 C C . PHE A 1 164 ? 21.495 -0.453 -17.945 1.00 95.19 164 PHE A C 1
ATOM 1302 O O . PHE A 1 164 ? 22.445 -1.217 -18.108 1.00 95.19 164 PHE A O 1
ATOM 1309 N N . GLU A 1 165 ? 20.608 -0.218 -18.910 1.00 93.44 165 GLU A N 1
ATOM 1310 C CA . GLU A 1 165 ? 20.726 -0.790 -20.255 1.00 93.44 165 GLU A CA 1
ATOM 1311 C C . GLU A 1 165 ? 22.022 -0.357 -20.944 1.00 93.44 165 GLU A C 1
ATOM 1313 O O . GLU A 1 165 ? 22.766 -1.190 -21.467 1.00 93.44 165 GLU A O 1
ATOM 1318 N N . LYS A 1 166 ? 22.357 0.939 -20.891 1.00 93.81 166 LYS A N 1
ATOM 1319 C CA . LYS A 1 166 ? 23.629 1.448 -21.431 1.00 93.81 166 LYS A CA 1
ATOM 1320 C C . LYS A 1 166 ? 24.828 0.845 -20.706 1.00 93.81 166 LYS A C 1
ATOM 1322 O O . LYS A 1 166 ? 25.795 0.442 -21.352 1.00 93.81 166 LYS A O 1
ATOM 1327 N N . MET A 1 167 ? 24.773 0.749 -19.378 1.00 93.12 167 MET A N 1
ATOM 1328 C CA . MET A 1 167 ? 25.843 0.130 -18.589 1.00 93.12 167 MET A CA 1
ATOM 1329 C C . MET A 1 167 ? 26.028 -1.348 -18.940 1.00 93.12 167 MET A C 1
ATOM 1331 O O . MET A 1 167 ? 27.164 -1.814 -19.048 1.00 93.12 167 MET A O 1
ATOM 1335 N N . GLN A 1 168 ? 24.936 -2.068 -19.193 1.00 94.50 168 GLN A N 1
ATOM 1336 C CA . GLN A 1 168 ? 24.978 -3.438 -19.682 1.00 94.50 168 GLN A CA 1
ATOM 1337 C C . GLN A 1 168 ? 25.589 -3.541 -21.075 1.00 94.50 168 GLN A C 1
ATOM 1339 O O . GLN A 1 168 ? 26.451 -4.389 -21.292 1.00 94.50 168 GLN A O 1
ATOM 1344 N N . GLN A 1 169 ? 25.194 -2.680 -22.012 1.00 91.75 169 GLN A N 1
ATOM 1345 C CA . GLN A 1 169 ? 25.779 -2.655 -23.354 1.00 91.75 169 GLN A CA 1
ATOM 1346 C C . GLN A 1 169 ? 27.296 -2.438 -23.291 1.00 91.75 169 GLN A C 1
ATOM 1348 O O . GLN A 1 169 ? 28.050 -3.173 -23.927 1.00 91.75 169 GLN A O 1
ATOM 1353 N N . ILE A 1 170 ? 27.757 -1.489 -22.468 1.00 90.94 170 ILE A N 1
ATOM 1354 C CA . ILE A 1 170 ? 29.188 -1.234 -22.249 1.00 90.94 170 ILE A CA 1
ATOM 1355 C C . ILE A 1 170 ? 29.871 -2.467 -21.650 1.00 90.94 170 ILE A C 1
ATOM 1357 O O . ILE A 1 170 ? 30.907 -2.899 -22.150 1.00 90.94 170 ILE A O 1
ATOM 1361 N N . HIS A 1 171 ? 29.284 -3.057 -20.608 1.00 90.75 171 HIS A N 1
ATOM 1362 C CA . HIS A 1 171 ? 29.800 -4.270 -19.980 1.00 90.75 171 HIS A CA 1
ATOM 1363 C C . HIS A 1 171 ? 29.935 -5.417 -20.990 1.00 90.75 171 HIS A C 1
ATOM 1365 O O . HIS A 1 171 ? 30.975 -6.069 -21.046 1.00 90.75 171 HIS A O 1
ATOM 1371 N N . ASN A 1 172 ? 28.928 -5.628 -21.837 1.00 88.88 172 ASN A N 1
ATOM 1372 C CA . ASN A 1 172 ? 28.957 -6.658 -22.871 1.00 88.88 172 ASN A CA 1
ATOM 1373 C C . ASN A 1 172 ? 30.078 -6.395 -23.887 1.00 88.88 172 ASN A C 1
ATOM 1375 O O . ASN A 1 172 ? 30.830 -7.308 -24.199 1.00 88.88 172 ASN A O 1
ATOM 1379 N N . VAL A 1 173 ? 30.271 -5.151 -24.339 1.00 89.62 173 VAL A N 1
ATOM 1380 C CA . VAL A 1 173 ? 31.374 -4.794 -25.255 1.00 89.62 173 VAL A CA 1
ATOM 1381 C C . VAL A 1 173 ? 32.750 -5.041 -24.630 1.00 89.62 173 VAL A C 1
ATOM 1383 O O . VAL A 1 173 ? 33.662 -5.501 -25.319 1.00 89.62 173 VAL A O 1
ATOM 1386 N N . LEU A 1 174 ? 32.918 -4.739 -23.340 1.00 82.88 174 LEU A N 1
ATOM 1387 C CA . LEU A 1 174 ? 34.185 -4.942 -22.635 1.00 82.88 174 LEU A CA 1
ATOM 1388 C C . LEU A 1 174 ? 34.488 -6.430 -22.417 1.00 82.88 174 LEU A C 1
ATOM 1390 O O . LEU A 1 174 ? 35.623 -6.842 -22.624 1.00 82.88 174 LEU A O 1
ATOM 1394 N N . HIS A 1 175 ? 33.480 -7.234 -22.072 1.00 70.50 175 HIS A N 1
ATOM 1395 C CA . HIS A 1 175 ? 33.643 -8.660 -21.768 1.00 70.50 175 HIS A CA 1
ATOM 1396 C C . HIS A 1 175 ? 33.463 -9.600 -22.976 1.00 70.50 175 HIS A C 1
ATOM 1398 O O . HIS A 1 175 ? 33.769 -10.786 -22.878 1.00 70.50 175 HIS A O 1
ATOM 1404 N N . CYS A 1 176 ? 33.033 -9.097 -24.139 1.00 54.81 176 CYS A N 1
ATOM 1405 C CA . CYS A 1 176 ? 33.089 -9.829 -25.411 1.00 54.81 176 CYS A CA 1
ATOM 1406 C C . CYS A 1 176 ? 34.513 -9.941 -25.983 1.00 54.81 176 CYS A C 1
ATOM 1408 O O . CYS A 1 176 ? 34.716 -10.716 -26.910 1.00 54.81 176 CYS A O 1
ATOM 1410 N N . LYS A 1 177 ? 35.498 -9.198 -25.459 1.00 49.34 177 LYS A N 1
ATOM 1411 C CA . LYS A 1 177 ? 36.894 -9.263 -25.929 1.00 49.34 177 LYS A CA 1
ATOM 1412 C C . LYS A 1 177 ? 37.712 -10.418 -25.33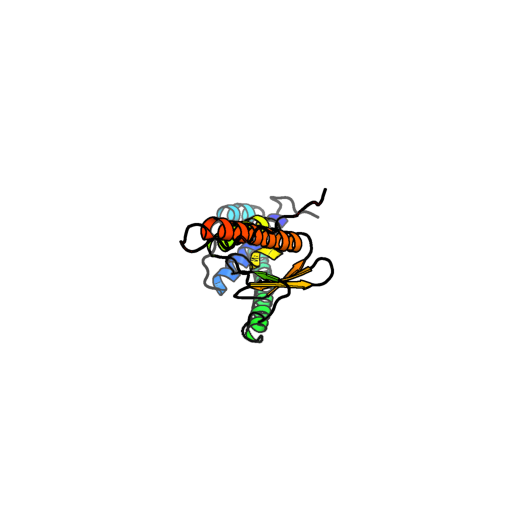8 1.00 49.34 177 LYS A C 1
ATOM 1414 O O . LYS A 1 177 ? 38.813 -10.651 -25.820 1.00 49.34 177 LYS A O 1
ATOM 1419 N N . ASP A 1 178 ? 37.167 -11.147 -24.363 1.00 47.25 178 ASP A N 1
ATOM 1420 C CA . ASP A 1 178 ? 37.881 -12.207 -23.631 1.00 47.25 178 ASP A CA 1
ATOM 1421 C C . ASP A 1 178 ? 37.494 -13.635 -24.075 1.00 47.25 178 ASP A C 1
ATOM 1423 O O . ASP A 1 178 ? 37.836 -14.609 -23.406 1.00 47.25 178 ASP A O 1
ATOM 1427 N N . LYS A 1 179 ? 36.759 -13.787 -25.188 1.00 43.88 179 LYS A N 1
ATOM 1428 C CA . LYS A 1 179 ? 36.496 -15.091 -25.818 1.00 43.88 179 LYS A CA 1
ATOM 1429 C C . LYS A 1 179 ? 37.044 -15.069 -27.241 1.00 43.88 179 LYS A C 1
ATOM 1431 O O . LYS A 1 179 ? 36.509 -14.364 -28.090 1.00 43.88 179 LYS A O 1
ATOM 1436 N N . ASP A 1 180 ? 38.135 -15.795 -27.447 1.00 52.84 180 ASP A N 1
ATOM 1437 C CA . ASP A 1 180 ? 38.861 -15.926 -28.710 1.00 52.84 180 ASP A CA 1
ATOM 1438 C C . ASP A 1 180 ? 37.933 -16.287 -29.889 1.00 52.84 180 ASP A C 1
ATOM 1440 O O . ASP A 1 180 ? 37.232 -17.293 -29.820 1.00 52.84 180 ASP A O 1
ATOM 1444 N N . ASP A 1 181 ? 37.889 -15.434 -30.925 1.00 44.00 181 ASP A N 1
ATOM 1445 C CA . ASP A 1 181 ? 38.075 -15.781 -32.352 1.00 44.00 181 ASP A CA 1
ATOM 1446 C C . ASP A 1 181 ? 37.707 -14.600 -33.296 1.00 44.00 181 ASP A C 1
ATOM 1448 O O . ASP A 1 181 ? 36.591 -14.087 -33.300 1.00 44.00 181 ASP A O 1
ATOM 1452 N N . GLU A 1 182 ? 38.691 -14.204 -34.115 1.00 38.75 182 GLU A N 1
ATOM 1453 C CA . GLU A 1 182 ? 38.713 -13.249 -35.248 1.00 38.75 182 GLU A CA 1
ATOM 1454 C C . GLU A 1 182 ? 38.309 -11.754 -35.077 1.00 38.75 182 GLU A C 1
ATOM 1456 O O . GLU A 1 182 ? 37.241 -11.399 -34.576 1.00 38.75 182 GLU A O 1
ATOM 1461 N N . PRO A 1 183 ? 39.127 -10.807 -35.599 1.00 39.34 183 PRO A N 1
ATOM 1462 C CA . PRO A 1 183 ? 38.835 -9.380 -35.528 1.00 39.34 183 PRO A CA 1
ATOM 1463 C C . PRO A 1 183 ? 37.799 -8.962 -36.583 1.00 39.34 183 PRO A C 1
ATOM 1465 O O . PRO A 1 183 ? 38.137 -8.667 -37.730 1.00 39.34 183 PRO A O 1
ATOM 1468 N N . CYS A 1 184 ? 36.537 -8.798 -36.185 1.00 40.56 184 CYS A N 1
ATOM 1469 C CA . CYS A 1 184 ? 35.559 -8.064 -36.992 1.00 40.56 184 CYS A CA 1
ATOM 1470 C C . CYS A 1 184 ? 35.741 -6.543 -36.815 1.00 40.56 184 CYS A C 1
ATOM 1472 O O . CYS A 1 184 ? 34.936 -5.859 -36.190 1.00 40.56 184 CYS A O 1
ATOM 1474 N N . PHE A 1 185 ? 36.828 -5.994 -37.361 1.00 40.69 185 PHE A N 1
ATOM 1475 C CA . PHE A 1 185 ? 36.956 -4.555 -37.604 1.00 40.69 185 PHE A CA 1
ATOM 1476 C C . PHE A 1 185 ? 37.461 -4.323 -39.028 1.00 40.69 185 PHE A C 1
ATOM 1478 O O . PHE A 1 185 ? 38.644 -4.085 -39.270 1.00 40.69 185 PHE A O 1
ATOM 1485 N N . GLN A 1 186 ? 36.537 -4.320 -39.992 1.00 40.53 186 GLN A N 1
ATOM 1486 C CA . GLN A 1 186 ? 36.782 -3.595 -41.236 1.00 40.53 186 GLN A CA 1
ATOM 1487 C C . GLN A 1 186 ? 36.702 -2.096 -40.941 1.00 40.53 186 GLN A C 1
ATOM 1489 O O . GLN A 1 186 ? 35.641 -1.474 -40.939 1.00 40.53 186 GLN A O 1
ATOM 1494 N N . THR A 1 187 ? 37.862 -1.507 -40.671 1.00 40.41 187 THR A N 1
ATOM 1495 C CA . THR A 1 187 ? 38.050 -0.060 -40.658 1.00 40.41 187 THR A CA 1
ATOM 1496 C C . THR A 1 187 ? 37.801 0.480 -42.067 1.00 40.41 187 THR A C 1
ATOM 1498 O O . THR A 1 187 ? 38.635 0.351 -42.963 1.00 40.41 187 THR A O 1
ATOM 1501 N N . LYS A 1 188 ? 36.649 1.126 -42.291 1.00 41.53 188 LYS A N 1
ATOM 1502 C CA . LYS A 1 188 ? 36.482 2.015 -43.447 1.00 41.53 188 LYS A CA 1
ATOM 1503 C C . LYS A 1 188 ? 37.439 3.196 -43.272 1.00 41.53 188 LYS A C 1
ATOM 1505 O O . LYS A 1 188 ? 37.146 4.141 -42.546 1.00 41.53 188 LYS A O 1
ATOM 1510 N N . ARG A 1 189 ? 38.597 3.131 -43.936 1.00 36.12 189 ARG A N 1
ATOM 1511 C CA . ARG A 1 189 ? 39.462 4.292 -44.183 1.00 36.12 189 ARG A CA 1
ATOM 1512 C C . ARG A 1 189 ? 38.641 5.362 -44.900 1.00 36.12 189 ARG A C 1
ATOM 1514 O O . ARG A 1 189 ? 38.212 5.157 -46.032 1.00 36.12 189 ARG A O 1
ATOM 1521 N N . LEU A 1 190 ? 38.466 6.510 -44.254 1.00 37.38 190 LEU A N 1
ATOM 1522 C CA . LEU A 1 190 ? 38.148 7.760 -44.935 1.00 37.38 190 LEU A CA 1
ATOM 1523 C C . LEU A 1 190 ? 39.384 8.175 -45.737 1.00 37.38 190 LEU A C 1
ATOM 1525 O O . LEU A 1 190 ? 40.347 8.713 -45.196 1.00 37.38 190 LEU A O 1
ATOM 1529 N N . THR A 1 191 ? 39.381 7.867 -47.031 1.00 36.22 191 THR A N 1
ATOM 1530 C CA . THR A 1 191 ? 40.353 8.400 -47.983 1.00 36.22 191 THR A CA 1
ATOM 1531 C C . THR A 1 191 ? 39.986 9.853 -48.264 1.00 36.22 191 THR A C 1
ATOM 1533 O O . THR A 1 191 ? 39.057 10.130 -49.021 1.00 36.22 191 THR A O 1
ATOM 1536 N N . ILE A 1 192 ? 40.711 10.789 -47.656 1.00 42.12 192 ILE A N 1
ATOM 1537 C CA . ILE A 1 192 ? 40.728 12.181 -48.109 1.00 42.12 192 ILE A CA 1
ATOM 1538 C C . ILE A 1 192 ? 41.648 12.208 -49.335 1.00 42.12 192 ILE A C 1
ATOM 1540 O O . ILE A 1 192 ? 42.826 11.864 -49.236 1.00 42.12 192 ILE A O 1
ATOM 1544 N N . LYS A 1 193 ? 41.081 12.503 -50.509 1.00 39.88 193 LYS A N 1
ATOM 1545 C CA . LYS A 1 193 ? 41.852 12.739 -51.738 1.00 39.88 193 LYS A CA 1
ATOM 1546 C C . LYS A 1 193 ? 42.510 14.131 -51.678 1.00 39.88 193 LYS A C 1
ATOM 1548 O O . LYS A 1 193 ? 41.924 15.007 -51.045 1.00 39.88 193 LYS A O 1
ATOM 1553 N N . PRO A 1 194 ? 43.703 14.284 -52.284 1.00 54.56 194 PRO A N 1
ATOM 1554 C CA . PRO A 1 194 ? 44.547 15.475 -52.170 1.00 54.56 194 PRO A CA 1
ATOM 1555 C C . PRO A 1 194 ? 43.923 16.730 -52.780 1.00 54.56 194 PRO A C 1
ATOM 1557 O O . PRO A 1 194 ? 43.107 16.587 -53.720 1.00 54.56 194 PRO A O 1
#

Secondary structure (DSSP, 8-state):
----TT-HHHHHHHHHHHHHHHHHHHHTTPPPPGGGHHHHHHHHTT-SSHHHHHHHHHHHHHHHHHHHHHHHHHHHHHHHHSPPP---S--SEE----HHHHHHHHHHHHHHTTT-GGGGGGTT--EEEEEEETTTEEEEEESS-EEEEETHHHHHHHHHHHHHHHHHHHHHHHHGGGS---------------

Sequence (194 aa):
MGHPFGSVDYAKEELIAETATLFMCLDEGLETFHAHAKYLEGWASHFSDKKHALLSVCKQAKEAQQFICDKVEAHKRLLAQNPAYQAPTHCDVIVDLNNKFNHELHLTIEKEAINYASLIPLKHQQLLGFDYLGEDGITVYTDKHQRNIYGVAATILEQSTAHFEKMQQIHNVLHCKDKDDEPCFQTKRLTIKP

Foldseek 3Di:
DDDDPLALVNLLVVLLVLLLQVVLCVVVVHDRDPPCVVCNVSSCVNDPPSPVSVVVSNVSSVVVNVVVVVVVVVVVVVVVPDDFDDFDPDEPFFQDADPVLQVVLLVLLVVCCVVPVQSVVVHPWRWGYWHDDPDFWIWTTTPHDIDIDGHPSRVSSVVSSVVSVVVVVVVCVVVVVPDDDDDPDPPPDPDDDD

pLDDT: mean 84.75, std 15.9, range [36.12, 97.88]

InterPro domains:
  IPR041459 Polyvalent protein, m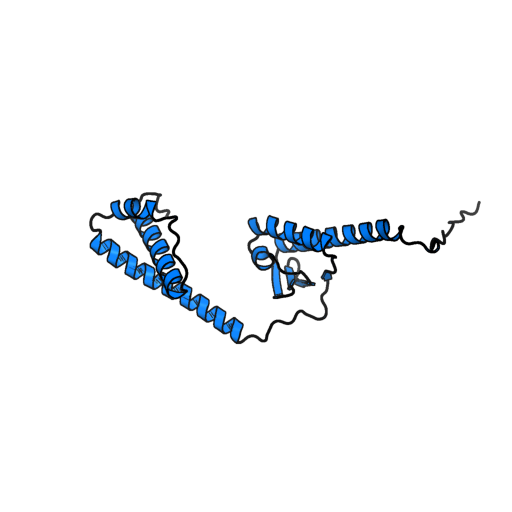etallopeptidase domain [PF18818] (2-56)

Organism: NCBI:txid294935

Radius of gyration: 27.39 Å; chains: 1; bounding box: 62×38×86 Å